Protein AF-A0A966SAW2-F1 (afdb_monomer)

Radius of gyration: 18.64 Å; Cα contacts (8 Å, |Δi|>4): 248; chains: 1; bounding box: 40×30×62 Å

Structure (mmCIF, N/CA/C/O backbone):
data_AF-A0A966SAW2-F1
#
_entry.id   AF-A0A966SAW2-F1
#
loop_
_atom_site.group_PDB
_atom_site.id
_atom_site.type_symbol
_atom_site.label_atom_id
_atom_site.label_alt_id
_atom_site.label_comp_id
_atom_site.label_asym_id
_atom_site.label_entity_id
_atom_site.label_seq_id
_atom_site.pdbx_PDB_ins_code
_atom_site.Cartn_x
_atom_site.Cartn_y
_atom_site.Cartn_z
_atom_site.occupancy
_atom_site.B_iso_or_equiv
_atom_site.auth_seq_id
_atom_site.auth_comp_id
_atom_site.auth_asym_id
_atom_site.auth_atom_id
_atom_site.pdbx_PDB_model_num
ATOM 1 N N . ALA A 1 1 ? -2.047 -0.084 -14.531 1.00 56.28 1 ALA A N 1
ATOM 2 C CA . ALA A 1 1 ? -2.420 -0.685 -15.831 1.00 56.28 1 ALA A CA 1
ATOM 3 C C . ALA A 1 1 ? -1.830 0.071 -17.024 1.00 56.28 1 ALA A C 1
ATOM 5 O O . ALA A 1 1 ? -0.961 -0.481 -17.682 1.00 56.28 1 ALA A O 1
ATOM 6 N N . ALA A 1 2 ? -2.231 1.326 -17.282 1.00 62.91 2 ALA A N 1
ATOM 7 C CA . ALA A 1 2 ? -1.840 2.071 -18.492 1.00 62.91 2 ALA A CA 1
ATOM 8 C C . ALA A 1 2 ? -0.316 2.137 -18.749 1.00 62.91 2 ALA A C 1
ATOM 10 O O . ALA A 1 2 ? 0.140 1.852 -19.854 1.00 62.91 2 ALA A O 1
ATOM 11 N N . MET A 1 3 ? 0.486 2.432 -17.718 1.00 66.00 3 MET A N 1
ATOM 12 C CA . MET A 1 3 ? 1.953 2.488 -17.839 1.00 66.00 3 MET A CA 1
ATOM 13 C C . MET A 1 3 ? 2.617 1.107 -17.962 1.00 66.00 3 MET A C 1
ATOM 15 O O . MET A 1 3 ? 3.662 0.980 -18.599 1.00 66.00 3 MET A O 1
ATOM 19 N N . GLY A 1 4 ? 1.993 0.060 -17.413 1.00 59.16 4 GLY A N 1
ATOM 20 C CA . GLY A 1 4 ? 2.462 -1.319 -17.567 1.00 59.16 4 GLY A CA 1
ATOM 21 C C . GLY A 1 4 ? 2.340 -1.789 -19.015 1.00 59.16 4 GLY A C 1
ATOM 22 O O . GLY A 1 4 ? 3.298 -2.326 -19.564 1.00 59.16 4 GLY A O 1
ATOM 23 N N . THR A 1 5 ? 1.222 -1.478 -19.678 1.00 59.94 5 THR A N 1
ATOM 24 C CA . THR A 1 5 ? 1.040 -1.761 -21.110 1.00 59.94 5 THR A CA 1
ATOM 25 C C . THR A 1 5 ? 2.104 -1.058 -21.961 1.00 59.94 5 THR A C 1
ATOM 27 O O . THR A 1 5 ? 2.657 -1.675 -22.865 1.00 59.94 5 THR A O 1
ATOM 30 N N . ARG A 1 6 ? 2.470 0.192 -21.632 1.00 63.97 6 ARG A N 1
ATOM 31 C CA . ARG A 1 6 ? 3.537 0.939 -22.329 1.00 63.97 6 ARG A CA 1
ATOM 32 C C . ARG A 1 6 ? 4.926 0.309 -22.156 1.00 63.97 6 ARG A C 1
ATOM 34 O O . ARG A 1 6 ? 5.640 0.162 -23.140 1.00 63.97 6 ARG A O 1
ATOM 41 N N . CYS A 1 7 ? 5.274 -0.164 -20.954 1.00 60.72 7 CYS A N 1
ATOM 42 C CA . CYS A 1 7 ? 6.543 -0.875 -20.702 1.00 60.72 7 CYS A CA 1
ATOM 43 C C . CYS A 1 7 ? 6.732 -2.138 -21.537 1.00 60.72 7 CYS A C 1
ATOM 45 O O . CYS A 1 7 ? 7.862 -2.576 -21.754 1.00 60.72 7 CYS A O 1
ATOM 47 N N . ARG A 1 8 ? 5.624 -2.793 -21.896 1.00 61.72 8 ARG A N 1
ATOM 48 C CA . ARG A 1 8 ? 5.660 -4.048 -22.644 1.00 61.72 8 ARG A CA 1
ATOM 49 C C . ARG A 1 8 ? 6.018 -3.823 -24.114 1.00 61.72 8 ARG A C 1
ATOM 51 O O . ARG A 1 8 ? 6.550 -4.736 -24.732 1.00 61.72 8 ARG A O 1
ATOM 58 N N . HIS A 1 9 ? 5.746 -2.628 -24.637 1.00 60.09 9 HIS A N 1
ATOM 59 C CA . HIS A 1 9 ? 6.064 -2.233 -26.009 1.00 60.09 9 HIS A CA 1
ATOM 60 C C . HIS A 1 9 ? 7.383 -1.457 -26.115 1.00 60.09 9 HIS A C 1
ATOM 62 O O . HIS A 1 9 ? 8.069 -1.602 -27.120 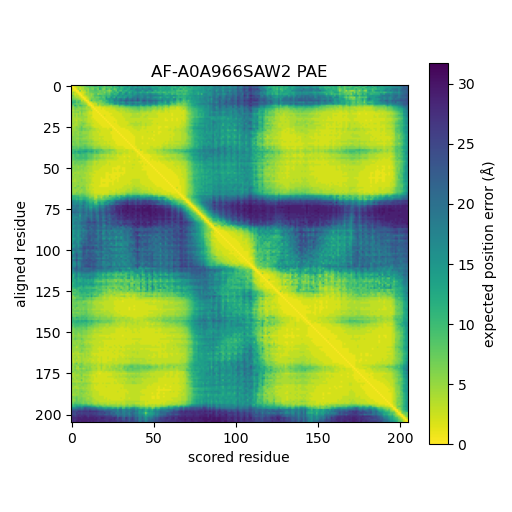1.00 60.09 9 HIS A O 1
ATOM 68 N N . ASP A 1 10 ? 7.772 -0.704 -25.079 1.00 68.75 10 AS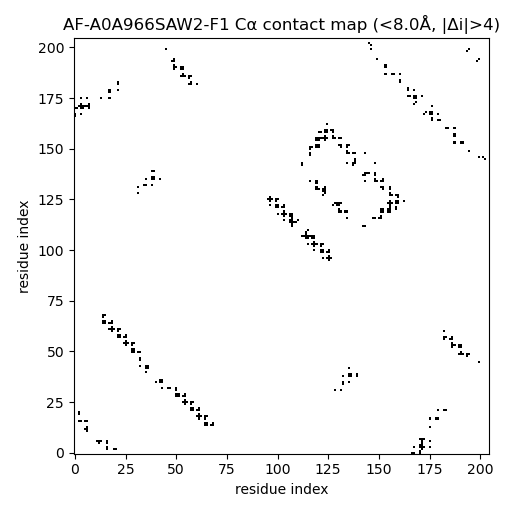P A N 1
ATOM 69 C CA . ASP A 1 10 ? 9.041 0.026 -25.048 1.00 68.75 10 ASP A CA 1
ATOM 70 C C . ASP A 1 10 ? 9.787 -0.170 -23.718 1.00 68.75 10 ASP A C 1
ATOM 72 O O . ASP A 1 10 ? 9.386 0.301 -22.647 1.00 68.75 10 ASP A O 1
ATOM 76 N N . THR A 1 11 ? 10.918 -0.870 -23.799 1.00 66.56 11 THR A N 1
ATOM 77 C CA . THR A 1 11 ? 11.816 -1.128 -22.670 1.00 66.56 11 THR A CA 1
ATOM 78 C C . THR A 1 11 ? 12.443 0.143 -22.096 1.00 66.56 11 THR A C 1
ATOM 80 O O . THR A 1 11 ? 12.739 0.156 -20.899 1.00 66.56 11 THR A O 1
ATOM 83 N N . ALA A 1 12 ? 12.619 1.198 -22.903 1.00 69.81 12 ALA A N 1
ATOM 84 C CA . ALA A 1 12 ? 13.191 2.475 -22.472 1.00 69.81 12 ALA A CA 1
ATOM 85 C C . ALA A 1 12 ? 12.247 3.241 -21.526 1.00 69.81 12 ALA A C 1
ATOM 87 O O . ALA A 1 12 ? 12.690 3.961 -20.632 1.00 69.81 12 ALA A O 1
ATOM 88 N N . MET A 1 13 ? 10.935 3.007 -21.627 1.00 76.75 13 MET A N 1
ATOM 89 C CA . MET A 1 13 ? 9.919 3.640 -20.774 1.00 76.75 13 MET A CA 1
ATOM 90 C C . MET A 1 13 ? 9.753 2.972 -19.402 1.00 76.75 13 MET A C 1
ATOM 92 O O . MET A 1 13 ? 8.987 3.449 -18.559 1.00 76.75 13 MET A O 1
ATOM 96 N N . ARG A 1 14 ? 10.471 1.873 -19.136 1.00 79.31 14 ARG A N 1
ATOM 97 C CA . ARG A 1 14 ? 10.285 1.069 -17.920 1.00 79.31 14 ARG A CA 1
ATOM 98 C C . ARG A 1 14 ? 10.537 1.854 -16.636 1.00 79.31 14 ARG A C 1
ATOM 100 O O . ARG A 1 14 ? 9.749 1.744 -15.701 1.00 79.31 14 ARG A O 1
ATOM 107 N N . GLN A 1 15 ? 11.603 2.646 -16.584 1.00 83.00 15 GLN A N 1
ATOM 108 C CA . GLN A 1 15 ? 11.960 3.411 -15.385 1.00 83.00 15 GLN A CA 1
ATOM 109 C C . GLN A 1 15 ? 10.929 4.512 -15.092 1.00 83.00 15 GLN A C 1
ATOM 111 O O . GLN A 1 15 ? 10.466 4.628 -13.958 1.00 83.00 15 GLN A O 1
ATOM 116 N N . HIS A 1 16 ? 10.471 5.225 -16.126 1.00 83.56 16 HIS A N 1
ATOM 117 C CA . HIS A 1 16 ? 9.391 6.212 -16.024 1.00 83.56 16 HIS A CA 1
ATOM 118 C C . HIS A 1 16 ? 8.082 5.598 -15.517 1.00 83.56 16 HIS A C 1
ATOM 120 O O . HIS A 1 16 ? 7.423 6.145 -14.636 1.00 83.56 16 HIS A O 1
ATOM 126 N N . ALA A 1 17 ? 7.714 4.427 -16.030 1.00 83.69 17 ALA A N 1
ATOM 127 C CA . ALA A 1 17 ? 6.506 3.726 -15.615 1.00 83.69 17 ALA A CA 1
ATOM 128 C C . ALA A 1 17 ? 6.582 3.148 -14.194 1.00 83.69 17 ALA A C 1
ATOM 130 O O . ALA A 1 17 ? 5.554 3.064 -13.518 1.00 83.69 17 ALA A O 1
ATOM 131 N N . ILE A 1 18 ? 7.768 2.725 -13.739 1.00 87.00 18 ILE A N 1
ATOM 132 C CA . ILE A 1 18 ? 7.997 2.328 -12.343 1.00 87.00 18 ILE A CA 1
ATOM 133 C C . ILE A 1 18 ? 7.853 3.560 -11.448 1.00 87.00 18 ILE A C 1
ATOM 135 O O . ILE A 1 18 ? 7.057 3.540 -10.511 1.00 87.00 18 ILE A O 1
ATOM 139 N N . GLY A 1 19 ? 8.542 4.655 -11.782 1.00 87.62 19 GLY A N 1
ATOM 140 C CA . GLY A 1 19 ? 8.458 5.917 -11.050 1.00 87.62 19 GLY A CA 1
ATOM 141 C C . GLY A 1 19 ? 7.026 6.439 -10.928 1.00 87.62 19 GLY A C 1
ATOM 142 O O . GLY A 1 19 ? 6.575 6.751 -9.829 1.00 87.62 19 GLY A O 1
ATOM 143 N N . ALA A 1 20 ? 6.263 6.441 -12.024 1.00 85.50 20 ALA A N 1
ATOM 144 C CA . ALA A 1 20 ? 4.860 6.854 -12.026 1.00 85.50 20 ALA A CA 1
ATOM 145 C C . ALA A 1 20 ? 3.964 5.954 -11.152 1.00 85.50 20 ALA A C 1
ATOM 147 O O . ALA A 1 20 ? 3.104 6.451 -10.424 1.00 85.50 20 ALA A O 1
ATOM 148 N N . ALA A 1 21 ? 4.165 4.632 -11.185 1.00 85.88 21 ALA A N 1
ATOM 149 C CA . ALA A 1 21 ? 3.412 3.701 -10.341 1.00 85.88 21 ALA A CA 1
ATOM 150 C C . ALA A 1 21 ? 3.733 3.871 -8.843 1.00 85.88 21 ALA A C 1
ATOM 152 O O . ALA A 1 21 ? 2.846 3.738 -7.994 1.00 85.88 21 ALA A O 1
ATOM 153 N N . LEU A 1 22 ? 4.983 4.206 -8.516 1.00 91.06 22 LEU A N 1
ATOM 154 C CA . LEU A 1 22 ? 5.411 4.496 -7.150 1.00 91.06 22 LEU A CA 1
ATOM 155 C C . LEU A 1 22 ? 4.882 5.846 -6.657 1.00 91.06 22 LEU A C 1
ATOM 157 O O . LEU A 1 22 ? 4.357 5.903 -5.550 1.00 91.06 22 LEU A O 1
ATOM 161 N N . LEU A 1 23 ? 4.890 6.889 -7.495 1.00 89.38 23 LEU A N 1
ATOM 162 C CA . LEU A 1 23 ? 4.243 8.172 -7.185 1.00 89.38 23 LEU A CA 1
ATOM 163 C C . LEU A 1 23 ? 2.743 8.005 -6.924 1.00 89.38 23 LEU A C 1
ATOM 165 O O . LEU A 1 23 ? 2.227 8.528 -5.943 1.00 89.38 23 LEU A O 1
ATOM 169 N N . SER A 1 24 ? 2.040 7.207 -7.732 1.00 87.19 24 SER A N 1
ATOM 170 C CA . SER A 1 24 ? 0.636 6.869 -7.459 1.00 87.19 24 SER A CA 1
ATOM 171 C C . SER A 1 24 ? 0.464 6.133 -6.124 1.00 87.19 24 SER A C 1
ATOM 173 O O . SER A 1 24 ? -0.545 6.305 -5.443 1.00 87.19 24 SER A O 1
ATOM 175 N N . SER A 1 25 ? 1.458 5.349 -5.705 1.00 89.62 25 SER A N 1
ATOM 176 C CA . SER A 1 25 ? 1.426 4.636 -4.426 1.00 89.62 25 SER A CA 1
ATOM 177 C C . SER A 1 25 ? 1.689 5.530 -3.211 1.00 89.62 25 SER A C 1
ATOM 179 O O . SER A 1 25 ? 1.335 5.117 -2.111 1.00 89.62 25 SER A O 1
ATOM 181 N N . VAL A 1 26 ? 2.193 6.757 -3.397 1.00 91.31 26 VAL A N 1
ATOM 182 C CA . VAL A 1 26 ? 2.241 7.799 -2.352 1.00 91.31 26 VAL A CA 1
ATOM 183 C C . VAL A 1 26 ? 0.832 8.253 -1.962 1.00 91.31 26 VAL A C 1
ATOM 185 O O . VAL A 1 26 ? 0.583 8.553 -0.800 1.00 91.31 26 VAL A O 1
ATOM 188 N N . ALA A 1 27 ? -0.118 8.262 -2.903 1.00 88.88 27 ALA A N 1
ATOM 189 C CA . ALA A 1 27 ? -1.481 8.711 -2.627 1.00 88.88 27 ALA A CA 1
ATOM 190 C C . ALA A 1 27 ? -2.226 7.783 -1.652 1.00 88.88 27 ALA A C 1
ATOM 192 O O . ALA A 1 27 ? -3.017 8.257 -0.849 1.00 88.88 27 ALA A O 1
ATOM 193 N N . THR A 1 28 ? -1.956 6.472 -1.675 1.00 89.50 28 THR A N 1
ATOM 194 C CA . THR A 1 28 ? -2.639 5.490 -0.813 1.00 89.50 28 THR A CA 1
ATOM 195 C C . THR A 1 28 ? -2.514 5.796 0.693 1.00 89.50 28 THR A C 1
ATOM 197 O O . THR A 1 28 ? -3.551 5.891 1.345 1.00 89.50 28 THR A O 1
ATOM 200 N N . PRO A 1 29 ? -1.312 5.970 1.281 1.00 92.25 29 PRO A N 1
ATOM 201 C CA . PRO A 1 29 ? -1.191 6.315 2.700 1.00 92.25 29 PRO A CA 1
ATOM 202 C C . PRO A 1 29 ? -1.764 7.700 3.040 1.00 92.25 29 PRO A C 1
ATOM 204 O O . PRO A 1 29 ? -2.257 7.898 4.144 1.00 92.25 29 PRO A O 1
ATOM 207 N N . LEU A 1 30 ? -1.760 8.652 2.101 1.00 92.75 30 LEU A N 1
ATOM 208 C CA . LEU A 1 30 ? -2.415 9.948 2.309 1.00 92.75 30 LEU A CA 1
ATOM 209 C C . LEU A 1 30 ? -3.943 9.798 2.364 1.00 92.75 30 LEU A C 1
ATOM 211 O O . LEU A 1 30 ? -4.583 10.324 3.269 1.00 92.75 30 LEU A O 1
ATOM 215 N N . GLN A 1 31 ? -4.519 9.030 1.435 1.00 90.31 31 GLN A N 1
ATOM 216 C CA . GLN A 1 31 ? -5.950 8.722 1.386 1.00 90.31 31 GLN A CA 1
ATOM 217 C C . GLN A 1 31 ? -6.408 7.994 2.658 1.00 90.31 31 GLN A C 1
ATOM 219 O O . GLN A 1 31 ? -7.468 8.308 3.195 1.00 90.31 31 GLN A O 1
ATOM 224 N N . LEU A 1 32 ? -5.590 7.062 3.162 1.00 92.88 32 LEU A N 1
ATOM 225 C CA . LEU A 1 32 ? -5.804 6.387 4.441 1.00 92.88 32 LEU A CA 1
ATOM 226 C C . LEU A 1 32 ? -5.956 7.401 5.581 1.00 92.88 32 LEU A C 1
ATOM 228 O O . LEU A 1 32 ? -6.958 7.358 6.286 1.00 92.88 32 LEU A O 1
ATOM 232 N N . LEU A 1 33 ? -5.020 8.346 5.729 1.00 93.38 33 LEU A N 1
ATOM 233 C CA . LEU A 1 33 ? -5.099 9.367 6.781 1.00 93.38 33 LEU A CA 1
ATOM 234 C C . LEU A 1 33 ? -6.349 10.240 6.658 1.00 93.38 33 LEU A C 1
ATOM 236 O O . LEU A 1 33 ? -6.986 10.530 7.667 1.00 93.38 33 LEU A O 1
ATOM 240 N N . VAL A 1 34 ? -6.723 10.629 5.436 1.00 92.31 34 VAL A N 1
ATOM 241 C CA . VAL A 1 34 ? -7.943 11.412 5.187 1.00 92.31 34 VAL A CA 1
ATOM 242 C C . VAL A 1 34 ? -9.191 10.633 5.607 1.00 92.31 34 VAL A C 1
ATOM 244 O O . VAL A 1 34 ? -10.067 11.186 6.269 1.00 92.31 34 VAL A O 1
ATOM 247 N N . MET A 1 35 ? -9.268 9.344 5.270 1.00 90.38 35 MET A N 1
ATOM 248 C CA . MET A 1 35 ? -10.380 8.485 5.679 1.00 90.38 35 MET A CA 1
ATOM 249 C C . MET A 1 35 ? -10.449 8.293 7.189 1.00 90.38 35 MET A C 1
ATOM 251 O O . MET A 1 35 ? -11.526 8.422 7.763 1.00 90.38 35 MET A O 1
ATOM 255 N N . LEU A 1 36 ? -9.315 8.016 7.835 1.00 91.81 36 LEU A N 1
ATOM 256 C CA . LEU A 1 36 ? -9.269 7.891 9.289 1.00 91.81 36 LEU A CA 1
ATOM 257 C C . LEU A 1 36 ? -9.694 9.204 9.951 1.00 91.81 36 LEU A C 1
ATOM 259 O O . LEU A 1 36 ? -10.533 9.176 10.840 1.00 91.81 36 LEU A O 1
ATOM 263 N N . ALA A 1 37 ? -9.239 10.355 9.449 1.00 90.88 37 ALA A N 1
ATOM 264 C CA . ALA A 1 37 ? -9.615 11.665 9.982 1.00 90.88 37 ALA A CA 1
ATOM 265 C C . ALA A 1 37 ? -11.118 11.960 9.887 1.00 90.88 37 ALA A C 1
ATOM 267 O O . ALA A 1 37 ? -11.650 12.675 10.735 1.00 90.88 37 ALA A O 1
ATOM 268 N N . ALA A 1 38 ? -11.800 11.409 8.879 1.00 90.88 38 ALA A N 1
ATOM 269 C CA . ALA A 1 38 ? -13.249 11.518 8.738 1.00 90.88 38 ALA A CA 1
ATOM 270 C C . ALA A 1 38 ? -14.023 10.595 9.698 1.00 90.88 38 ALA A C 1
ATOM 272 O O . ALA A 1 38 ? -15.205 10.827 9.950 1.00 90.88 38 ALA A O 1
ATOM 273 N N . ILE A 1 39 ? -13.384 9.541 10.211 1.00 89.75 39 ILE A N 1
ATOM 274 C CA . ILE A 1 39 ? -14.032 8.511 11.024 1.00 89.75 39 ILE A CA 1
ATOM 275 C C . ILE A 1 39 ? -13.713 8.715 12.502 1.00 89.75 39 ILE A C 1
ATOM 277 O O . ILE A 1 39 ? -14.637 8.877 13.297 1.00 89.75 39 ILE A O 1
ATOM 281 N N . ASP A 1 40 ? -12.434 8.701 12.858 1.00 84.88 40 ASP A N 1
ATOM 282 C CA . ASP A 1 40 ? -11.938 8.731 14.228 1.00 84.88 40 ASP A CA 1
ATOM 283 C C . ASP A 1 40 ? -10.555 9.401 14.264 1.00 84.88 40 ASP A C 1
ATOM 285 O O . ASP A 1 40 ? -9.593 8.959 13.627 1.00 84.88 40 ASP A O 1
ATOM 289 N N . ARG A 1 41 ? -10.461 10.503 15.012 1.00 85.44 41 ARG A N 1
ATOM 290 C CA . ARG A 1 41 ? -9.250 11.322 15.079 1.00 85.44 41 ARG A CA 1
ATOM 291 C C . ARG A 1 41 ? -8.128 10.632 15.857 1.00 85.44 41 ARG A C 1
ATOM 293 O O . ARG A 1 41 ? -6.964 10.869 15.535 1.00 85.44 41 ARG A O 1
ATOM 300 N N . ASP A 1 42 ? -8.448 9.757 16.804 1.00 85.62 42 ASP A N 1
ATOM 301 C CA . ASP A 1 42 ? -7.437 9.047 17.585 1.00 85.62 42 ASP A CA 1
ATOM 302 C C . ASP A 1 42 ? -6.718 8.025 16.704 1.00 85.62 42 ASP A C 1
ATOM 304 O O . ASP A 1 42 ? -5.489 7.928 16.729 1.00 85.62 42 ASP A O 1
ATOM 308 N N . LEU A 1 43 ? -7.445 7.352 15.807 1.00 85.12 43 LEU A N 1
ATOM 309 C CA . LEU A 1 43 ? -6.863 6.464 14.795 1.00 85.12 43 LEU A CA 1
ATOM 310 C C . LEU A 1 43 ? -5.852 7.180 13.882 1.00 85.12 43 LEU A C 1
ATOM 312 O O . LEU A 1 43 ? -4.852 6.575 13.490 1.00 85.12 43 LEU A O 1
ATOM 316 N N . VAL A 1 44 ? -6.051 8.468 13.575 1.00 89.19 44 VAL A N 1
ATOM 317 C CA . VAL A 1 44 ? -5.107 9.254 12.757 1.00 89.19 44 VAL A CA 1
ATOM 318 C C . VAL A 1 44 ? -3.754 9.382 13.437 1.00 89.19 44 VAL A C 1
ATOM 320 O O . VAL A 1 44 ? -2.733 9.208 12.776 1.00 89.19 44 VAL A O 1
ATOM 323 N N . VAL A 1 45 ? -3.728 9.672 14.740 1.00 87.31 45 VAL A N 1
ATOM 324 C CA . VAL A 1 45 ? -2.476 9.858 15.491 1.00 87.31 45 VAL A CA 1
ATOM 325 C C . VAL A 1 45 ? -1.634 8.583 15.440 1.00 87.31 45 VAL A C 1
ATOM 327 O O . VAL A 1 45 ? -0.435 8.642 15.169 1.00 87.31 45 VAL A O 1
ATOM 330 N N . HIS A 1 46 ? -2.283 7.429 15.592 1.00 86.56 46 HIS A N 1
ATOM 331 C CA . HIS A 1 46 ? -1.638 6.117 15.540 1.00 86.56 46 HIS A CA 1
ATOM 332 C C . HIS A 1 46 ? -1.137 5.750 14.138 1.00 86.56 46 HIS A C 1
ATOM 334 O O . HIS A 1 46 ? -0.084 5.131 13.988 1.00 86.56 46 HIS A O 1
ATOM 340 N N . TRP A 1 47 ? -1.863 6.155 13.095 1.00 92.50 47 TRP A N 1
ATOM 341 C CA . TRP A 1 47 ? -1.515 5.846 11.708 1.00 92.50 47 TRP A CA 1
ATOM 342 C C . TRP A 1 47 ? -0.652 6.901 11.020 1.00 92.50 47 TRP A C 1
ATOM 344 O O . TRP A 1 47 ? -0.168 6.644 9.914 1.00 92.50 47 TRP A O 1
ATOM 354 N N . LEU A 1 48 ? -0.400 8.050 11.651 1.00 92.88 48 LEU A N 1
ATOM 355 C CA . LEU A 1 48 ? 0.377 9.142 11.068 1.00 92.88 48 LEU A CA 1
ATOM 356 C C . LEU A 1 48 ? 1.800 8.696 10.729 1.00 92.88 48 LEU A C 1
ATOM 358 O O . LEU A 1 48 ? 2.224 8.807 9.578 1.00 92.88 48 LEU A O 1
ATOM 362 N N . LEU A 1 49 ? 2.517 8.145 11.712 1.00 93.19 49 LEU A N 1
ATOM 363 C CA . LEU A 1 49 ? 3.899 7.711 11.527 1.00 93.19 49 LEU A CA 1
ATOM 364 C C . LEU A 1 49 ? 4.012 6.550 10.514 1.00 93.19 49 LEU A C 1
ATOM 366 O O . LEU A 1 49 ? 4.809 6.686 9.577 1.00 93.19 49 LEU A O 1
ATOM 370 N N . PRO A 1 50 ? 3.204 5.468 10.596 1.00 93.62 50 PRO A N 1
ATOM 371 C CA . PRO A 1 50 ? 3.158 4.435 9.558 1.00 93.62 50 PRO A CA 1
ATOM 372 C C . PRO A 1 50 ? 2.889 4.996 8.156 1.00 93.62 50 PRO A C 1
ATOM 374 O O . PRO A 1 50 ? 3.628 4.700 7.217 1.00 93.62 50 PRO A O 1
ATOM 377 N N . SER A 1 51 ? 1.881 5.860 8.008 1.00 93.06 51 SER A N 1
ATOM 378 C CA . SER A 1 51 ? 1.457 6.387 6.704 1.00 93.06 51 SER A CA 1
ATOM 379 C C . SER A 1 51 ? 2.502 7.312 6.081 1.00 93.06 51 SER A C 1
ATOM 381 O O . SER A 1 51 ? 2.813 7.189 4.895 1.00 93.06 51 SER A O 1
ATOM 383 N N . VAL A 1 52 ? 3.098 8.208 6.872 1.00 95.38 52 VAL A N 1
ATOM 384 C CA . VAL A 1 52 ? 4.182 9.083 6.401 1.00 95.38 52 VAL A CA 1
ATOM 385 C C . VAL A 1 52 ? 5.394 8.251 5.987 1.00 95.38 52 VAL A C 1
ATOM 387 O O . VAL A 1 52 ? 5.981 8.502 4.936 1.00 95.38 52 VAL A O 1
ATOM 390 N N . SER A 1 53 ? 5.728 7.210 6.748 1.00 94.69 53 SER A N 1
ATOM 391 C CA . SER A 1 53 ? 6.853 6.327 6.432 1.00 94.69 53 SER A CA 1
ATOM 392 C C . SER A 1 53 ? 6.621 5.555 5.127 1.00 94.69 53 SER A C 1
ATOM 394 O O . SER A 1 53 ? 7.513 5.492 4.281 1.00 94.69 53 SER A O 1
ATOM 396 N N . MET A 1 54 ? 5.402 5.056 4.891 1.00 95.50 54 MET A N 1
ATOM 397 C CA . MET A 1 54 ? 5.010 4.468 3.602 1.00 95.50 54 MET A CA 1
ATOM 398 C C . MET A 1 54 ? 5.153 5.464 2.446 1.00 95.50 54 MET A C 1
ATOM 400 O O . MET A 1 54 ? 5.711 5.125 1.400 1.00 95.50 54 MET A O 1
ATOM 404 N N . ALA A 1 55 ? 4.650 6.689 2.625 1.00 94.88 55 ALA A N 1
ATOM 405 C CA . ALA A 1 55 ? 4.718 7.742 1.615 1.00 94.88 55 ALA A CA 1
ATOM 406 C C . ALA A 1 55 ? 6.173 8.101 1.274 1.00 94.88 55 ALA A C 1
ATOM 408 O O . ALA A 1 55 ? 6.515 8.235 0.098 1.00 94.88 55 ALA A O 1
ATOM 409 N N . LEU A 1 56 ? 7.042 8.182 2.284 1.00 96.62 56 LEU A N 1
ATOM 410 C CA . LEU A 1 56 ? 8.470 8.446 2.122 1.00 96.62 56 LEU A CA 1
ATOM 411 C C . LEU A 1 56 ? 9.178 7.328 1.355 1.00 96.62 56 LEU A C 1
ATOM 413 O O . LEU A 1 56 ? 9.901 7.620 0.404 1.00 96.62 56 LEU A O 1
ATOM 417 N N . VAL A 1 57 ? 8.944 6.059 1.706 1.00 96.56 57 VAL A N 1
ATOM 418 C CA . VAL A 1 57 ? 9.526 4.911 0.984 1.00 96.56 57 VAL A CA 1
ATOM 419 C C . VAL A 1 57 ? 9.106 4.931 -0.486 1.00 96.56 57 VAL A C 1
ATOM 421 O O . VAL A 1 57 ? 9.947 4.762 -1.374 1.00 96.56 57 VAL A O 1
ATOM 424 N N . ALA A 1 58 ? 7.825 5.188 -0.761 1.00 93.44 58 ALA A N 1
ATOM 425 C CA . ALA A 1 58 ? 7.306 5.286 -2.121 1.00 93.44 58 ALA A CA 1
ATOM 426 C C . ALA A 1 58 ? 7.944 6.439 -2.905 1.00 93.44 58 ALA A C 1
ATOM 428 O O . ALA A 1 58 ? 8.412 6.234 -4.025 1.00 93.44 58 ALA A O 1
ATOM 429 N N . ALA A 1 59 ? 8.005 7.634 -2.311 1.00 94.25 59 ALA A N 1
ATOM 430 C CA . ALA A 1 59 ? 8.563 8.827 -2.940 1.00 94.25 59 ALA A CA 1
ATOM 431 C C . ALA A 1 59 ? 10.074 8.700 -3.184 1.00 94.25 59 ALA A C 1
ATOM 433 O O . ALA A 1 59 ? 10.551 9.018 -4.274 1.00 94.25 59 ALA A O 1
ATOM 434 N N . ALA A 1 60 ? 10.827 8.178 -2.212 1.00 96.00 60 ALA A N 1
ATOM 435 C CA . ALA A 1 60 ? 12.259 7.930 -2.347 1.00 96.00 60 ALA A CA 1
ATOM 436 C C . ALA A 1 60 ? 12.546 6.906 -3.453 1.00 96.00 60 ALA A C 1
ATOM 438 O O . ALA A 1 60 ? 13.396 7.140 -4.315 1.00 96.00 60 ALA A O 1
ATOM 439 N N . SER A 1 61 ? 11.784 5.809 -3.481 1.00 93.81 61 SER A N 1
ATOM 440 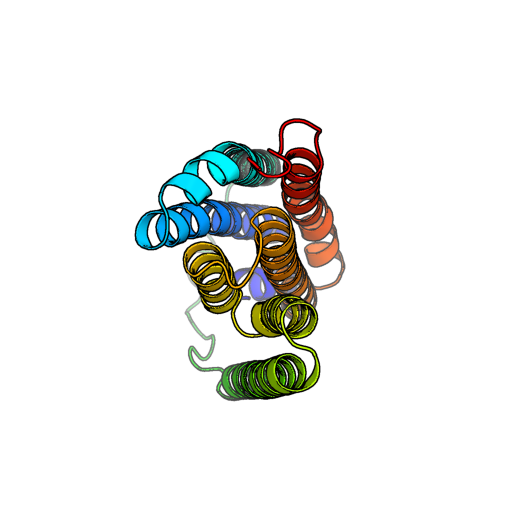C CA . SER A 1 61 ? 11.895 4.786 -4.523 1.00 93.81 61 SER A CA 1
ATOM 441 C C . SER A 1 61 ? 11.534 5.348 -5.898 1.00 93.81 61 SER A C 1
ATOM 443 O O . SER A 1 61 ? 12.243 5.101 -6.872 1.00 93.81 61 SER A O 1
ATOM 445 N N . ALA A 1 62 ? 10.469 6.150 -5.991 1.00 91.75 62 ALA A N 1
ATOM 446 C CA . ALA A 1 62 ? 10.098 6.826 -7.229 1.00 91.75 62 ALA A CA 1
ATOM 447 C C . ALA A 1 62 ? 11.222 7.748 -7.719 1.00 91.75 62 ALA A C 1
ATOM 449 O O . ALA A 1 62 ? 11.614 7.670 -8.880 1.00 91.75 62 ALA A O 1
ATOM 450 N N . GLY A 1 63 ? 11.783 8.568 -6.827 1.00 91.06 63 GLY A N 1
ATOM 451 C CA . GLY A 1 63 ? 12.900 9.457 -7.134 1.00 91.06 63 GLY A CA 1
ATOM 452 C C . GLY A 1 63 ? 14.147 8.705 -7.598 1.00 91.06 63 GLY A C 1
ATOM 453 O O . GLY A 1 63 ? 14.792 9.134 -8.549 1.00 91.06 63 GLY A O 1
ATOM 454 N N . PHE A 1 64 ? 14.470 7.562 -6.986 1.00 92.94 64 PHE A N 1
ATOM 455 C CA . PHE A 1 64 ? 15.574 6.701 -7.422 1.00 92.94 64 PHE A CA 1
ATOM 456 C C . PHE A 1 64 ? 15.380 6.205 -8.862 1.00 92.94 64 PHE A C 1
ATOM 458 O O . PHE A 1 64 ? 16.272 6.358 -9.696 1.00 92.94 64 PHE A O 1
ATOM 465 N N . TRP A 1 65 ? 14.197 5.673 -9.178 1.00 89.25 65 TRP A N 1
ATOM 466 C CA . TRP A 1 65 ? 13.898 5.163 -10.517 1.00 89.25 65 TRP A CA 1
ATOM 467 C C . TRP A 1 65 ? 13.823 6.266 -11.577 1.00 89.25 65 TRP A C 1
ATOM 469 O O . TRP A 1 65 ? 14.275 6.053 -12.698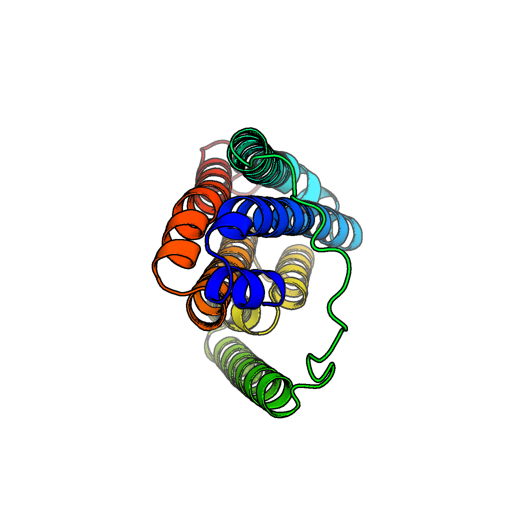 1.00 89.25 65 TRP A O 1
ATOM 479 N N . LEU A 1 66 ? 13.298 7.443 -11.228 1.00 88.19 66 LEU A N 1
ATOM 480 C CA . LEU A 1 66 ? 13.198 8.583 -12.144 1.00 88.19 66 LEU A CA 1
ATOM 481 C C . LEU A 1 66 ? 14.545 9.274 -12.386 1.00 88.19 66 LEU A C 1
ATOM 483 O O . LEU A 1 66 ? 14.768 9.770 -13.480 1.00 88.19 66 LEU A O 1
ATOM 487 N N . ARG A 1 67 ? 15.470 9.266 -11.417 1.00 86.75 67 ARG A N 1
ATOM 488 C CA . ARG A 1 67 ? 16.834 9.799 -11.605 1.00 86.75 67 ARG A CA 1
ATOM 489 C C . ARG A 1 67 ? 17.654 9.007 -12.616 1.00 86.75 67 ARG A C 1
ATOM 491 O O . ARG A 1 67 ? 18.492 9.580 -13.299 1.00 86.75 67 ARG A O 1
ATOM 498 N N . GLY A 1 68 ? 17.435 7.695 -12.679 1.00 77.19 68 GLY A N 1
ATOM 499 C CA . GLY A 1 68 ? 18.081 6.821 -13.657 1.00 77.19 68 GLY A CA 1
ATOM 500 C C . GLY A 1 68 ? 17.401 6.820 -15.025 1.00 77.19 68 GLY A C 1
ATOM 501 O O . GLY A 1 68 ? 17.935 6.210 -15.948 1.00 77.19 68 GLY A O 1
ATOM 502 N N . ALA A 1 69 ? 16.236 7.464 -15.147 1.00 78.62 69 ALA A N 1
ATOM 503 C CA . ALA A 1 69 ? 15.500 7.555 -16.392 1.00 78.62 69 ALA A CA 1
ATOM 504 C C . ALA A 1 69 ? 16.141 8.625 -17.287 1.00 78.62 69 ALA A C 1
ATOM 506 O O . ALA A 1 69 ? 16.227 9.791 -16.910 1.00 78.62 69 ALA A O 1
ATOM 507 N N . GLY A 1 70 ? 16.634 8.220 -18.461 1.00 69.25 70 GLY A N 1
ATOM 508 C CA . GLY A 1 70 ? 17.139 9.166 -19.461 1.00 69.25 70 GLY A CA 1
ATOM 509 C C . GLY A 1 70 ? 16.042 10.131 -19.921 1.00 69.25 70 GLY A C 1
ATOM 510 O O . GLY A 1 70 ? 14.860 9.824 -19.764 1.00 69.25 70 GLY A O 1
ATOM 511 N N . SER A 1 71 ? 16.418 11.282 -20.498 1.00 61.16 71 SER A N 1
ATOM 512 C CA . SER A 1 71 ? 15.440 12.244 -21.026 1.00 61.16 71 SER A CA 1
ATOM 513 C C . SER A 1 71 ? 14.415 11.526 -21.903 1.00 61.16 71 SER A C 1
ATOM 515 O O . SER A 1 71 ? 14.823 10.741 -22.768 1.00 61.16 71 SER A O 1
ATOM 517 N N . PRO A 1 72 ? 13.107 11.783 -21.716 1.00 55.66 72 PRO A N 1
ATOM 518 C CA . PRO A 1 72 ? 12.109 11.281 -22.637 1.00 55.66 72 PRO A CA 1
ATOM 519 C C . PRO A 1 72 ? 12.494 11.803 -24.020 1.00 55.66 72 PRO A C 1
ATOM 521 O O . PRO A 1 72 ? 12.464 13.007 -24.258 1.00 55.66 72 PRO A O 1
ATOM 524 N N . GLN A 1 73 ? 12.915 10.921 -24.928 1.00 52.59 73 GLN A N 1
ATOM 525 C CA . GLN A 1 73 ? 12.888 11.286 -26.335 1.00 52.59 73 GLN A CA 1
ATOM 526 C C . GLN A 1 73 ? 11.425 11.568 -26.646 1.00 52.59 73 GLN A C 1
ATOM 528 O O . GLN A 1 73 ? 10.587 10.702 -26.380 1.00 52.59 73 GLN A O 1
ATOM 533 N N . ASP A 1 74 ? 11.137 12.773 -27.140 1.00 46.25 74 ASP A N 1
ATOM 534 C CA . ASP A 1 74 ? 9.814 13.237 -27.549 1.00 46.25 74 ASP A CA 1
ATOM 535 C C . ASP A 1 74 ? 9.198 12.280 -28.581 1.00 46.25 74 ASP A C 1
ATOM 537 O O . ASP A 1 74 ? 9.173 12.523 -29.780 1.00 46.25 74 ASP A O 1
ATOM 541 N N . HIS A 1 75 ? 8.638 11.174 -28.105 1.00 49.38 75 HIS A N 1
ATOM 542 C CA . HIS A 1 75 ? 7.615 10.409 -28.799 1.00 49.38 75 HIS A CA 1
ATOM 543 C C . HIS A 1 75 ? 6.251 10.892 -28.296 1.00 49.38 75 HIS A C 1
ATOM 545 O O . HIS A 1 75 ? 5.346 10.118 -27.982 1.00 49.38 75 HIS A O 1
ATOM 551 N N . VAL A 1 76 ? 6.094 12.217 -28.204 1.00 50.00 76 VAL A N 1
ATOM 552 C CA . VAL A 1 76 ? 4.782 12.852 -28.137 1.00 50.00 76 VAL A CA 1
ATOM 553 C C . VAL A 1 76 ? 4.221 12.829 -29.548 1.00 50.00 76 VAL A C 1
ATOM 555 O O . VAL A 1 76 ? 4.445 13.744 -30.330 1.00 50.00 76 VAL A O 1
ATOM 558 N N . ARG A 1 77 ? 3.526 11.737 -29.869 1.00 48.22 77 ARG A N 1
ATOM 559 C CA . ARG A 1 77 ? 2.360 11.652 -30.767 1.00 48.22 77 ARG A CA 1
ATOM 560 C C . ARG A 1 77 ? 2.242 10.224 -31.263 1.00 48.22 77 ARG A C 1
ATOM 562 O O . ARG A 1 77 ? 2.619 9.938 -32.389 1.00 48.22 77 ARG A O 1
ATOM 569 N N . GLN A 1 78 ? 1.641 9.354 -30.462 1.00 42.22 78 GLN A N 1
ATOM 570 C CA . GLN A 1 78 ? 0.725 8.373 -31.031 1.00 42.22 78 GLN A CA 1
ATOM 571 C C . GLN A 1 78 ? -0.514 8.307 -30.147 1.00 42.22 78 GLN A C 1
ATOM 573 O O . GLN A 1 78 ? -0.444 8.244 -28.919 1.00 42.22 78 GLN A O 1
ATOM 578 N N . THR A 1 79 ? -1.630 8.487 -30.836 1.00 39.78 79 THR A N 1
ATOM 579 C CA . THR A 1 79 ? -3.013 8.630 -30.410 1.00 39.78 79 THR A CA 1
ATOM 580 C C . THR A 1 79 ? -3.370 7.707 -29.245 1.00 39.78 79 THR A C 1
ATOM 582 O O . THR A 1 79 ? -2.862 6.593 -29.130 1.00 39.78 79 THR A O 1
ATOM 585 N N . PHE A 1 80 ? -4.283 8.160 -28.382 1.00 40.91 80 PHE A N 1
ATOM 586 C CA . PHE A 1 80 ? -5.058 7.300 -27.485 1.00 40.91 80 PHE A CA 1
ATOM 587 C C . PHE A 1 80 ? -5.872 6.287 -28.327 1.00 40.91 80 PHE A C 1
ATOM 589 O O . PHE A 1 80 ? -7.085 6.370 -28.428 1.00 40.91 80 PHE A O 1
ATOM 596 N N . GLU A 1 81 ? -5.215 5.310 -28.948 1.00 42.16 81 GLU A N 1
ATOM 597 C CA . GLU A 1 81 ? -5.843 4.131 -29.552 1.00 42.16 81 GLU A CA 1
ATOM 598 C C . GLU A 1 81 ? -5.785 2.958 -28.567 1.00 42.16 81 GLU A C 1
ATOM 600 O O . GLU A 1 81 ? -5.498 1.810 -28.886 1.00 42.16 81 GLU A O 1
ATOM 605 N N . GLY A 1 82 ? -6.052 3.254 -27.299 1.00 45.62 82 GLY A N 1
ATOM 606 C CA . GLY A 1 82 ? -6.473 2.255 -26.334 1.00 45.62 82 GLY A CA 1
ATOM 607 C C . GLY A 1 82 ? -7.963 2.444 -26.145 1.00 45.62 82 GLY A C 1
ATOM 608 O O . GLY A 1 82 ? -8.373 3.519 -25.717 1.00 45.62 82 GLY A O 1
ATOM 609 N N . ARG A 1 83 ? -8.774 1.424 -26.448 1.00 49.28 83 ARG A N 1
ATOM 610 C CA . ARG A 1 83 ? -10.193 1.397 -26.059 1.00 49.28 83 ARG A CA 1
ATOM 611 C C . ARG A 1 83 ? -10.296 1.816 -24.585 1.00 49.28 83 ARG A C 1
ATOM 613 O O . ARG A 1 83 ? -9.883 1.061 -23.707 1.00 49.28 83 ARG A O 1
ATOM 620 N N . ALA A 1 84 ? -10.793 3.033 -24.341 1.00 47.03 84 ALA A N 1
ATOM 621 C CA . ALA A 1 84 ? -10.909 3.639 -23.009 1.00 47.03 84 ALA A CA 1
ATOM 622 C C . ALA A 1 84 ? -11.828 2.820 -22.086 1.00 47.03 84 ALA A C 1
ATOM 624 O O . ALA A 1 84 ? -11.707 2.871 -20.867 1.00 47.03 84 ALA A O 1
ATOM 625 N N . PHE A 1 85 ? -12.687 2.001 -22.693 1.00 42.22 85 PHE A N 1
ATOM 626 C CA . PHE A 1 85 ? -13.465 0.959 -22.053 1.00 42.22 85 PHE A CA 1
ATOM 627 C C . PHE A 1 85 ? -12.928 -0.412 -22.462 1.00 42.22 85 PHE A C 1
ATOM 629 O O . PHE A 1 85 ? -13.075 -0.838 -23.608 1.00 42.22 85 PHE A O 1
ATOM 636 N N . GLN A 1 86 ? -12.336 -1.129 -21.508 1.00 56.97 86 GLN A N 1
ATOM 637 C CA . GLN A 1 86 ? -12.143 -2.576 -21.600 1.00 56.97 86 GLN A CA 1
ATOM 638 C C . GLN A 1 86 ? -13.237 -3.227 -20.741 1.00 56.97 86 GLN A C 1
ATOM 640 O O . GLN A 1 86 ? -12.982 -3.555 -19.583 1.00 56.97 86 GLN A O 1
ATOM 645 N N . PRO A 1 87 ? -14.476 -3.374 -21.258 1.00 56.97 87 PRO A N 1
ATOM 646 C CA . PRO A 1 87 ? -15.624 -3.824 -20.468 1.00 56.97 87 PRO A CA 1
ATOM 647 C C . PRO A 1 87 ? -15.375 -5.193 -19.836 1.00 56.97 87 PRO A C 1
ATOM 649 O O . PRO A 1 87 ? -15.788 -5.429 -18.711 1.00 56.97 87 PRO A O 1
ATOM 652 N N . LEU A 1 88 ? -14.600 -6.058 -20.496 1.00 53.41 88 LEU A N 1
ATOM 653 C CA . LEU A 1 88 ? -14.207 -7.351 -19.944 1.00 53.41 88 LEU A CA 1
ATOM 654 C C . LEU A 1 88 ? -13.305 -7.217 -18.703 1.00 53.41 88 LEU A C 1
ATOM 656 O O . LEU A 1 88 ? -13.461 -7.978 -17.757 1.00 53.41 88 LEU A O 1
ATOM 660 N N . GLN A 1 89 ? -12.403 -6.230 -18.660 1.00 50.53 89 GLN A N 1
ATOM 661 C CA . GLN A 1 89 ? -11.590 -5.958 -17.466 1.00 50.53 89 GLN A CA 1
ATOM 662 C C . GLN A 1 89 ? -12.425 -5.352 -16.340 1.00 50.53 89 GLN A C 1
ATOM 664 O O . GLN A 1 89 ? -12.215 -5.710 -15.187 1.00 50.53 89 GLN A O 1
ATOM 669 N N . ALA A 1 90 ? -13.390 -4.487 -16.666 1.00 54.00 90 ALA A N 1
ATOM 670 C CA . ALA A 1 90 ? -14.337 -3.956 -15.690 1.00 54.00 90 ALA A CA 1
ATOM 671 C C . ALA A 1 90 ? -15.249 -5.058 -15.121 1.00 54.00 90 ALA A C 1
ATOM 673 O O . ALA A 1 90 ? -15.487 -5.083 -13.920 1.00 54.00 90 ALA A O 1
ATOM 674 N N . ILE A 1 91 ? -15.697 -6.004 -15.954 1.00 59.88 91 ILE A N 1
ATOM 675 C CA . ILE A 1 91 ? -16.507 -7.157 -15.540 1.00 59.88 91 ILE A CA 1
ATOM 676 C C . ILE A 1 91 ? -15.688 -8.110 -14.673 1.00 59.88 91 ILE A C 1
ATOM 678 O O . ILE A 1 91 ? -16.144 -8.475 -13.598 1.00 59.88 91 ILE A O 1
ATOM 682 N N . VAL A 1 92 ? -14.473 -8.486 -15.084 1.00 55.12 92 VAL A N 1
ATOM 683 C CA . VAL A 1 92 ? -13.604 -9.356 -14.270 1.00 55.12 92 VAL A CA 1
ATOM 684 C C . VAL A 1 92 ? -13.280 -8.693 -12.934 1.00 55.12 92 VAL A C 1
ATOM 686 O O . VAL A 1 92 ? -13.360 -9.348 -11.897 1.00 55.12 92 VAL A O 1
ATOM 689 N N . PHE A 1 93 ? -12.981 -7.391 -12.938 1.00 52.97 93 PHE A N 1
ATOM 690 C CA . PHE A 1 93 ? -12.795 -6.615 -11.716 1.00 52.97 93 PHE A CA 1
ATOM 691 C C . PHE A 1 93 ? -14.058 -6.650 -10.849 1.00 52.97 93 PHE A C 1
ATOM 693 O O . PHE A 1 93 ? -13.991 -7.114 -9.718 1.00 52.97 93 PHE A O 1
ATOM 700 N N . SER A 1 94 ? -15.220 -6.277 -11.391 1.00 51.84 94 SER A N 1
ATOM 701 C CA . SER A 1 94 ? -16.488 -6.257 -10.655 1.00 51.84 94 SER A CA 1
ATOM 702 C C . SER A 1 94 ? -16.867 -7.631 -10.107 1.00 51.84 94 SER A C 1
ATOM 704 O O . SER A 1 94 ? -17.232 -7.724 -8.948 1.00 51.84 94 SER A O 1
ATOM 706 N N . VAL A 1 95 ? -16.744 -8.709 -10.887 1.00 54.53 95 VAL A N 1
ATOM 707 C CA . VAL A 1 95 ? -17.051 -10.079 -10.440 1.00 54.53 95 VAL A CA 1
ATOM 708 C C . VAL A 1 95 ? -16.112 -10.506 -9.316 1.00 54.53 95 VAL A C 1
ATOM 710 O O . VAL A 1 95 ? -16.566 -11.088 -8.333 1.00 54.53 95 VAL A O 1
ATOM 713 N N . THR A 1 96 ? -14.822 -10.184 -9.422 1.00 50.94 96 THR A N 1
ATOM 714 C CA . THR A 1 96 ? -13.842 -10.474 -8.364 1.00 50.94 96 THR A CA 1
ATOM 715 C C . THR A 1 96 ? -14.201 -9.722 -7.083 1.00 50.94 96 THR A C 1
ATOM 717 O O . THR A 1 96 ? -14.290 -10.329 -6.021 1.00 50.94 96 THR A O 1
ATOM 720 N N . VAL A 1 97 ? -14.482 -8.422 -7.205 1.00 50.59 97 VAL A N 1
ATOM 721 C CA . VAL A 1 97 ? -14.867 -7.513 -6.117 1.00 50.59 97 VAL A CA 1
ATOM 722 C C . VAL A 1 97 ? -16.150 -7.994 -5.434 1.00 50.59 97 VAL A C 1
ATOM 724 O O . VAL A 1 97 ? -16.173 -8.174 -4.219 1.00 50.59 97 VAL A O 1
ATOM 727 N N . THR A 1 98 ? -17.198 -8.280 -6.209 1.00 59.19 98 THR A N 1
ATOM 728 C CA . THR A 1 98 ? -18.488 -8.774 -5.715 1.00 59.19 98 THR A CA 1
ATOM 729 C C . THR A 1 98 ? -18.348 -10.128 -5.025 1.00 59.19 98 THR A C 1
ATOM 731 O O . THR A 1 98 ? -18.886 -10.302 -3.936 1.00 59.19 98 THR A O 1
ATOM 734 N N . SER A 1 99 ? -17.595 -11.068 -5.605 1.00 50.66 99 SER A N 1
ATOM 735 C CA . SER A 1 99 ? -17.390 -12.397 -5.008 1.00 50.66 99 SER A CA 1
ATOM 736 C C . SER A 1 99 ? -16.666 -12.304 -3.665 1.00 50.66 99 SER A C 1
ATOM 738 O O . SER A 1 99 ? -17.016 -13.001 -2.715 1.00 50.66 99 SER A O 1
ATOM 740 N N . LEU A 1 100 ? -15.688 -11.403 -3.561 1.00 54.06 100 LEU A N 1
ATOM 741 C CA . LEU A 1 100 ? -14.960 -11.160 -2.320 1.00 54.06 100 LEU A CA 1
ATOM 742 C C . LEU A 1 100 ? -15.787 -10.455 -1.258 1.00 54.06 100 LEU A C 1
ATOM 744 O O . LEU A 1 100 ? -15.701 -10.837 -0.098 1.00 54.06 100 LEU A O 1
ATOM 748 N N . LEU A 1 101 ? -16.585 -9.455 -1.639 1.00 55.56 101 LEU A N 1
ATOM 749 C CA . LEU A 1 101 ? -17.519 -8.789 -0.729 1.00 55.56 101 LEU A CA 1
ATOM 750 C C . LEU A 1 101 ? -18.524 -9.792 -0.161 1.00 55.56 101 LEU A C 1
ATOM 752 O O . LEU A 1 101 ? -18.788 -9.783 1.037 1.00 55.56 101 LEU A O 1
ATOM 756 N N . TRP A 1 102 ? -19.026 -10.693 -1.006 1.00 64.75 102 TRP A N 1
ATOM 757 C CA . TRP A 1 102 ? -19.964 -11.734 -0.597 1.00 64.75 102 TRP A CA 1
ATOM 758 C C . TRP A 1 102 ? -19.318 -12.754 0.350 1.00 64.75 102 TRP A C 1
ATOM 760 O O . TRP A 1 102 ? -19.892 -13.104 1.383 1.00 64.75 102 TRP A O 1
ATOM 770 N N . ALA A 1 103 ? -18.082 -13.171 0.058 1.00 53.47 103 ALA A N 1
ATOM 771 C CA . ALA A 1 103 ? -17.303 -14.023 0.953 1.00 53.47 103 ALA A CA 1
ATOM 772 C C . ALA A 1 103 ? -17.003 -13.323 2.291 1.00 53.47 103 ALA A C 1
ATOM 774 O O . ALA A 1 103 ? -17.188 -13.915 3.351 1.00 53.47 103 ALA A O 1
ATOM 775 N N . ALA A 1 104 ? -16.608 -12.048 2.262 1.00 50.94 104 ALA A N 1
ATOM 776 C CA . ALA A 1 104 ? -16.337 -11.243 3.448 1.00 50.94 104 ALA A CA 1
ATOM 777 C C . ALA A 1 104 ? -17.576 -11.081 4.340 1.00 50.94 104 ALA A C 1
ATOM 779 O O . ALA A 1 104 ? -17.482 -11.282 5.551 1.00 50.94 104 ALA A O 1
ATOM 780 N N . SER A 1 105 ? -18.744 -10.785 3.754 1.00 55.91 105 SER A N 1
ATOM 781 C CA . SER A 1 105 ? -20.002 -10.686 4.503 1.00 55.91 105 SER A CA 1
ATOM 782 C C . SER A 1 105 ? -20.419 -12.024 5.107 1.00 55.91 105 SER A C 1
ATOM 784 O O . SER A 1 105 ? -20.914 -12.074 6.230 1.00 55.91 105 SER A O 1
ATOM 786 N N . TRP A 1 106 ? -20.182 -13.122 4.385 1.00 67.69 106 TRP A N 1
ATOM 787 C CA . TRP A 1 106 ? -20.485 -14.464 4.868 1.00 67.69 106 TRP A CA 1
ATOM 788 C C . TRP A 1 106 ? -19.574 -14.877 6.036 1.00 67.69 106 TRP A C 1
ATOM 790 O O . TRP A 1 106 ? -20.061 -15.401 7.036 1.00 67.69 106 TRP A O 1
ATOM 800 N N . LEU A 1 107 ? -18.271 -14.577 5.969 1.00 55.75 107 LEU A N 1
ATOM 801 C CA . LEU A 1 107 ? -17.339 -14.820 7.078 1.00 55.75 107 LEU A CA 1
ATOM 802 C C . LEU A 1 107 ? -17.651 -13.958 8.311 1.00 55.75 107 LEU A C 1
ATOM 804 O O . LEU A 1 107 ? -17.573 -14.456 9.435 1.00 55.75 107 LEU A O 1
ATOM 808 N N . ALA A 1 108 ? -18.030 -12.693 8.119 1.00 55.72 108 ALA A N 1
ATOM 809 C CA . ALA A 1 108 ? -18.435 -11.818 9.218 1.00 55.72 108 ALA A CA 1
ATOM 810 C C . ALA A 1 108 ? -19.677 -12.360 9.948 1.00 55.72 108 ALA A C 1
ATOM 812 O O . ALA A 1 108 ? -19.701 -12.382 11.178 1.00 55.72 108 ALA A O 1
ATOM 813 N N . ALA A 1 109 ? -20.660 -12.878 9.202 1.00 60.25 109 ALA A N 1
ATOM 814 C CA . ALA A 1 109 ? -21.878 -13.455 9.768 1.00 60.25 109 ALA A CA 1
ATOM 815 C C . ALA A 1 109 ? -21.627 -14.732 10.593 1.00 60.25 109 ALA A C 1
ATOM 817 O O . ALA A 1 109 ? -22.353 -14.984 11.550 1.00 60.25 109 ALA A O 1
ATOM 818 N N . GLN A 1 110 ? -20.605 -15.524 10.247 1.00 63.19 110 GLN A N 1
ATOM 819 C CA . GLN A 1 110 ? -20.373 -16.836 10.867 1.00 63.19 110 GLN A CA 1
ATOM 820 C C . GLN A 1 110 ? -19.344 -16.837 12.009 1.00 63.19 110 GLN A C 1
ATOM 822 O O . GLN A 1 110 ? -19.378 -17.739 12.844 1.00 63.19 110 GLN A O 1
ATOM 827 N N . PHE A 1 111 ? -18.426 -15.861 12.072 1.00 59.03 111 PHE A N 1
ATOM 828 C CA . PHE A 1 111 ? -17.262 -15.919 12.979 1.00 59.03 111 PHE A CA 1
ATOM 829 C C . PHE A 1 111 ? -17.097 -14.712 13.929 1.00 59.03 111 PHE A C 1
ATOM 831 O O . PHE A 1 111 ? -16.055 -14.588 14.583 1.00 59.03 111 PHE A O 1
ATOM 838 N N . GLY A 1 112 ? -18.088 -13.818 14.038 1.00 68.88 112 GLY A N 1
ATOM 839 C CA . GLY A 1 112 ? -18.074 -12.697 14.994 1.00 68.88 112 GLY A CA 1
ATOM 840 C C . GLY A 1 112 ? -16.919 -11.707 14.765 1.00 68.88 112 GLY A C 1
ATOM 841 O O . GLY A 1 112 ? -16.561 -11.429 13.623 1.00 68.88 112 GLY A O 1
ATOM 842 N N . SER A 1 113 ? -16.290 -11.191 15.828 1.00 60.62 113 SER A N 1
ATOM 843 C CA . SER A 1 113 ? -15.220 -10.172 15.737 1.00 60.62 113 SER A CA 1
ATOM 844 C C . SER A 1 113 ? -13.981 -10.633 14.953 1.00 60.62 113 SER A C 1
ATOM 846 O O . SER A 1 113 ? -13.411 -9.873 14.169 1.00 60.62 113 SER A O 1
ATOM 848 N N . ARG A 1 114 ? -13.595 -11.910 15.074 1.00 65.12 114 ARG A N 1
ATOM 849 C CA . ARG A 1 114 ? -12.527 -12.502 14.246 1.00 65.12 114 ARG A CA 1
ATOM 850 C C . ARG A 1 114 ? -12.961 -12.616 12.783 1.00 65.12 114 ARG A C 1
ATOM 852 O O . ARG A 1 114 ? -12.164 -12.340 11.892 1.00 65.12 114 ARG A O 1
ATOM 859 N N . GLY A 1 115 ? -14.222 -12.972 12.538 1.00 64.56 115 GLY A N 1
ATOM 860 C CA . GLY A 1 115 ? -14.830 -12.985 11.205 1.00 64.56 115 GLY A CA 1
ATOM 861 C C . GLY A 1 115 ? -14.854 -11.614 10.540 1.00 64.56 115 GLY A C 1
ATOM 862 O O . GLY A 1 115 ? -14.542 -11.512 9.359 1.00 64.56 115 GLY A O 1
ATOM 863 N N . ALA A 1 116 ? -15.149 -10.561 11.304 1.00 66.44 116 ALA A N 1
ATOM 864 C CA . ALA A 1 116 ? -15.137 -9.183 10.826 1.00 66.44 116 ALA A CA 1
ATOM 865 C C . ALA A 1 116 ? -13.731 -8.743 10.384 1.00 66.44 116 ALA A C 1
ATOM 867 O O . ALA A 1 116 ? -13.581 -8.176 9.302 1.00 66.44 116 ALA A O 1
ATOM 868 N N . ALA A 1 117 ? -12.689 -9.078 11.154 1.00 67.19 117 ALA A N 1
ATOM 869 C CA . ALA A 1 117 ? -11.303 -8.797 10.772 1.00 67.19 117 ALA A CA 1
ATOM 870 C C . ALA A 1 117 ? -10.906 -9.516 9.465 1.00 67.19 117 ALA A C 1
ATOM 872 O O . ALA A 1 117 ? -10.397 -8.880 8.541 1.00 67.19 117 ALA A O 1
ATOM 873 N N . TRP A 1 118 ? -11.208 -10.815 9.335 1.00 68.44 118 TRP A N 1
ATOM 874 C CA . TRP A 1 118 ? -10.984 -11.560 8.086 1.00 68.44 118 TRP A CA 1
ATOM 875 C C . TRP A 1 118 ? -11.807 -11.006 6.918 1.00 68.44 118 TRP A C 1
ATOM 877 O O . TRP A 1 118 ? -11.303 -10.905 5.799 1.00 68.44 118 TRP A O 1
ATOM 887 N N . GLY A 1 119 ? -13.050 -10.599 7.179 1.00 67.94 119 GLY A N 1
ATOM 888 C CA . GLY A 1 119 ? -13.937 -9.973 6.206 1.00 67.94 119 GLY A CA 1
ATOM 889 C C . GLY A 1 119 ? -13.365 -8.669 5.658 1.00 67.94 119 GLY A C 1
ATOM 890 O O . GLY A 1 119 ? -13.345 -8.480 4.448 1.00 67.94 119 GLY A O 1
ATOM 891 N N . VAL A 1 120 ? -12.803 -7.810 6.510 1.00 70.75 120 VAL A N 1
ATOM 892 C CA . VAL A 1 120 ? -12.092 -6.596 6.077 1.00 70.75 120 VAL A CA 1
ATOM 893 C C . VAL A 1 120 ? -10.881 -6.942 5.208 1.00 70.75 120 VAL A C 1
ATOM 895 O O . VAL A 1 120 ? -10.700 -6.351 4.145 1.00 70.75 120 VAL A O 1
ATOM 898 N N . MET A 1 121 ? -10.053 -7.906 5.623 1.00 67.19 121 MET A N 1
ATOM 899 C CA . MET A 1 121 ? -8.851 -8.285 4.866 1.00 67.19 121 MET A CA 1
ATOM 900 C C . MET A 1 121 ? -9.199 -8.799 3.460 1.00 67.19 121 MET A C 1
ATOM 902 O O . MET A 1 121 ? -8.575 -8.393 2.473 1.00 67.19 121 MET A O 1
ATOM 906 N N . LEU A 1 122 ? -10.228 -9.648 3.367 1.00 66.31 122 LEU A N 1
ATOM 907 C CA . LEU A 1 122 ? -10.766 -10.162 2.106 1.00 66.31 122 LEU A CA 1
ATOM 908 C C . LEU A 1 122 ? -11.441 -9.056 1.289 1.00 66.31 122 LEU A C 1
ATOM 910 O O . LEU A 1 122 ? -11.189 -8.934 0.093 1.00 66.31 122 LEU A O 1
ATOM 914 N N . GLY A 1 123 ? -12.228 -8.196 1.933 1.00 65.69 123 GLY A N 1
ATOM 915 C CA . GLY A 1 123 ? -12.832 -7.018 1.318 1.00 65.69 123 GLY A CA 1
ATOM 916 C C . GLY A 1 123 ? -11.788 -6.070 0.731 1.00 65.69 123 GLY A C 1
ATOM 917 O O . GLY A 1 123 ? -12.027 -5.471 -0.311 1.00 65.69 123 GLY A O 1
ATOM 918 N N . GLY A 1 124 ? -10.588 -5.997 1.312 1.00 66.88 124 GLY A N 1
ATOM 919 C CA . GLY A 1 124 ? -9.515 -5.137 0.816 1.00 66.88 124 GLY A CA 1
ATOM 920 C C . GLY A 1 124 ? -8.952 -5.532 -0.553 1.00 66.88 124 GLY A C 1
ATOM 921 O O . GLY A 1 124 ? -8.358 -4.704 -1.240 1.00 66.88 124 GLY A O 1
ATOM 922 N N . PHE A 1 125 ? -9.148 -6.777 -0.984 1.00 64.56 125 PHE A N 1
ATOM 923 C CA . PHE A 1 125 ? -8.830 -7.197 -2.353 1.00 64.56 125 PHE A CA 1
ATOM 924 C C . PHE A 1 125 ? -9.877 -6.709 -3.369 1.00 64.56 125 PHE A C 1
ATOM 926 O O . PHE A 1 125 ? -9.559 -6.557 -4.548 1.00 64.56 125 PHE A O 1
ATOM 933 N N . ALA A 1 126 ? -11.112 -6.483 -2.917 1.00 65.62 126 ALA A N 1
ATOM 934 C CA . ALA A 1 126 ? -12.202 -5.941 -3.711 1.00 65.62 126 ALA A CA 1
ATOM 935 C C . ALA A 1 126 ? -12.091 -4.408 -3.764 1.00 65.62 126 ALA A C 1
ATOM 937 O O . ALA A 1 126 ? -11.891 -3.810 -4.819 1.00 65.62 126 ALA A O 1
ATOM 938 N N . ASP A 1 127 ? -12.128 -3.777 -2.596 1.00 74.19 127 ASP A N 1
ATOM 939 C CA . ASP A 1 127 ? -11.843 -2.362 -2.433 1.00 74.19 127 ASP A CA 1
ATOM 940 C C . ASP A 1 127 ? -11.157 -2.107 -1.090 1.00 74.19 127 ASP A C 1
ATOM 942 O O . ASP A 1 127 ? -11.775 -2.116 -0.022 1.00 74.19 127 ASP A O 1
ATOM 946 N N . ALA A 1 128 ? -9.857 -1.832 -1.164 1.00 79.75 128 ALA A N 1
ATOM 947 C CA . ALA A 1 128 ? -9.041 -1.499 -0.007 1.00 79.75 128 ALA A CA 1
ATOM 948 C C . ALA A 1 128 ? -9.566 -0.278 0.751 1.00 79.75 128 ALA A C 1
ATOM 950 O O . ALA A 1 128 ? -9.480 -0.258 1.973 1.00 79.75 128 ALA A O 1
ATOM 951 N N . HIS A 1 129 ? -10.136 0.717 0.069 1.00 82.19 129 HIS A N 1
ATOM 952 C CA . HIS A 1 129 ? -10.617 1.923 0.737 1.00 82.19 129 HIS A CA 1
ATOM 953 C C . HIS A 1 129 ? -11.864 1.606 1.555 1.00 82.19 129 HIS A C 1
ATOM 955 O O . HIS A 1 129 ? -11.848 1.792 2.767 1.00 82.19 129 HIS A O 1
ATOM 961 N N . SER A 1 130 ? -12.905 1.032 0.949 1.00 80.38 130 SER A N 1
ATOM 962 C CA . SER A 1 130 ? -14.098 0.631 1.707 1.00 80.38 130 SER A CA 1
ATOM 963 C C . SER A 1 130 ? -13.763 -0.317 2.868 1.00 80.38 130 SER A C 1
ATOM 965 O O . SER A 1 130 ? -14.304 -0.152 3.960 1.00 80.38 130 SER A O 1
ATOM 967 N N . ALA A 1 131 ? -12.815 -1.244 2.687 1.00 81.94 131 ALA A N 1
ATOM 968 C CA . ALA A 1 131 ? -12.348 -2.123 3.760 1.00 81.94 131 ALA A CA 1
ATOM 969 C C . ALA A 1 131 ? -11.678 -1.360 4.919 1.00 81.94 131 ALA A C 1
ATOM 971 O O . ALA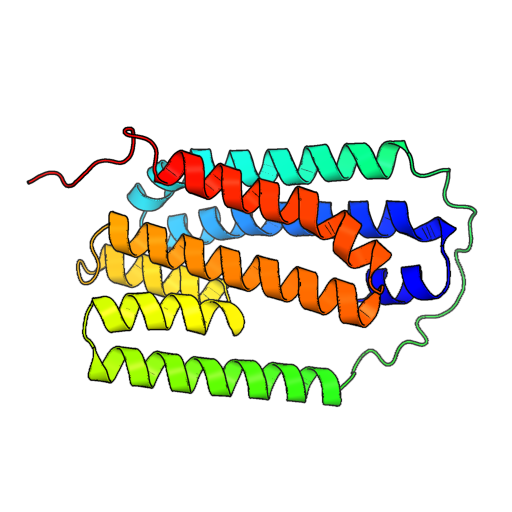 A 1 131 ? -11.985 -1.606 6.084 1.00 81.94 131 ALA A O 1
ATOM 972 N N . ILE A 1 132 ? -10.806 -0.397 4.613 1.00 86.31 132 ILE A N 1
ATOM 973 C CA . ILE A 1 132 ? -10.160 0.470 5.608 1.00 86.31 132 ILE A CA 1
ATOM 974 C C . ILE A 1 132 ? -11.201 1.301 6.371 1.00 86.31 132 ILE A C 1
ATOM 976 O O . ILE A 1 132 ? -11.133 1.374 7.598 1.00 86.31 132 ILE A O 1
ATOM 980 N N . ALA A 1 133 ? -12.176 1.898 5.672 1.00 85.00 133 ALA A N 1
ATOM 981 C CA . ALA A 1 133 ? -13.266 2.635 6.315 1.00 85.00 133 ALA A CA 1
ATOM 982 C C . ALA A 1 133 ? -14.057 1.723 7.250 1.00 85.00 133 ALA A C 1
ATOM 984 O O . ALA A 1 133 ? -14.277 2.088 8.399 1.00 85.00 133 ALA A O 1
ATOM 985 N N . SER A 1 134 ? -14.424 0.528 6.779 1.00 83.75 134 SER A N 1
ATOM 986 C CA . SER A 1 134 ? -15.161 -0.456 7.570 1.00 83.75 134 SER A CA 1
ATOM 987 C C . SER A 1 134 ? -14.412 -0.824 8.852 1.00 83.75 134 SER A C 1
ATOM 989 O O . SER A 1 134 ? -15.003 -0.821 9.930 1.00 83.75 134 SER A O 1
ATOM 991 N N . ALA A 1 135 ? -13.109 -1.096 8.763 1.00 86.38 135 ALA A N 1
ATOM 992 C CA . ALA A 1 135 ? -12.283 -1.406 9.927 1.00 86.38 135 ALA A CA 1
ATOM 993 C C . ALA A 1 135 ? -12.259 -0.250 10.933 1.00 86.38 135 ALA A C 1
ATOM 995 O O . ALA A 1 135 ? -12.484 -0.457 12.121 1.00 86.38 135 ALA A O 1
ATOM 996 N N . ALA A 1 136 ? -12.044 0.974 10.449 1.00 86.88 136 ALA A N 1
ATOM 997 C CA . ALA A 1 136 ? -12.023 2.164 11.289 1.00 86.88 136 ALA A CA 1
ATOM 998 C C . ALA A 1 136 ? -13.387 2.431 11.948 1.00 86.88 136 ALA A C 1
ATOM 1000 O O . ALA A 1 136 ? -13.442 2.782 13.124 1.00 86.88 136 ALA A O 1
ATOM 1001 N N . THR A 1 137 ? -14.498 2.219 11.232 1.00 85.00 137 THR A N 1
ATOM 1002 C CA . THR A 1 137 ? -15.842 2.362 11.811 1.00 85.00 137 THR A CA 1
ATOM 1003 C C . THR A 1 137 ? -16.136 1.315 12.879 1.00 85.00 137 THR A C 1
ATOM 1005 O O . THR A 1 137 ? -16.764 1.657 13.876 1.00 85.00 137 THR A O 1
ATOM 1008 N N . LEU A 1 138 ? -15.659 0.077 12.703 1.00 84.12 138 LEU A N 1
ATOM 1009 C CA . LEU A 1 138 ? -15.816 -0.999 13.687 1.00 84.12 138 LEU A CA 1
ATOM 1010 C C . LEU A 1 138 ? -14.991 -0.737 14.953 1.00 84.12 138 LEU A C 1
ATOM 1012 O 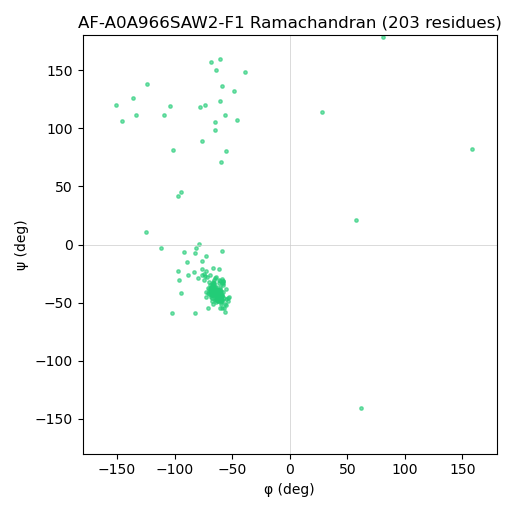O . LEU A 1 138 ? -15.472 -0.994 16.054 1.00 84.12 138 LEU A O 1
ATOM 1016 N N . VAL A 1 139 ? -13.786 -0.172 14.813 1.00 87.44 139 VAL A N 1
ATOM 1017 C CA . VAL A 1 139 ? -12.984 0.283 15.963 1.00 87.44 139 VAL A CA 1
ATOM 1018 C C . VAL A 1 139 ? -13.699 1.400 16.713 1.00 87.44 139 VAL A C 1
ATOM 1020 O O . VAL A 1 139 ? -13.863 1.321 17.926 1.00 87.44 139 VAL A O 1
ATOM 1023 N N . ARG A 1 140 ? -14.204 2.407 15.993 1.00 88.25 140 ARG A N 1
ATOM 1024 C CA . ARG A 1 140 ? -14.950 3.521 16.593 1.00 88.25 140 ARG A CA 1
ATOM 1025 C C . ARG A 1 140 ? -16.228 3.067 17.307 1.00 88.25 140 ARG A C 1
ATOM 1027 O O . ARG A 1 140 ? -16.628 3.674 18.293 1.00 88.25 140 ARG A O 1
ATOM 1034 N N . ALA A 1 141 ? -16.880 2.020 16.803 1.00 86.44 141 ALA A N 1
ATOM 1035 C CA . ALA A 1 141 ? -18.058 1.412 17.422 1.00 86.44 141 ALA A CA 1
ATOM 1036 C C . ALA A 1 141 ? -17.719 0.483 18.608 1.00 86.44 141 ALA A C 1
ATOM 1038 O O . ALA A 1 141 ? -18.631 -0.094 19.192 1.00 86.44 141 ALA A O 1
ATOM 1039 N N . ALA A 1 142 ? -16.434 0.329 18.956 1.00 85.19 142 ALA A N 1
ATOM 1040 C CA . ALA A 1 142 ? -15.929 -0.627 19.944 1.00 85.19 142 ALA A CA 1
ATOM 1041 C C . ALA A 1 142 ? -16.290 -2.100 19.644 1.00 85.19 142 ALA A C 1
ATOM 1043 O O . ALA A 1 142 ? -16.254 -2.951 20.530 1.00 85.19 142 ALA A O 1
ATOM 1044 N N . GLU A 1 143 ? -16.603 -2.420 18.383 1.00 81.31 143 GLU A N 1
ATOM 1045 C CA . GLU A 1 143 ? -16.844 -3.793 17.913 1.00 81.31 143 GLU A CA 1
ATOM 1046 C C . GLU A 1 143 ? -15.533 -4.525 17.578 1.00 81.31 143 GLU A C 1
ATOM 1048 O O . GLU A 1 143 ? -15.467 -5.757 17.603 1.00 81.31 143 GLU A O 1
ATOM 1053 N N . LEU A 1 144 ? -14.476 -3.761 17.283 1.00 81.00 144 LEU A N 1
ATOM 1054 C CA . LEU A 1 144 ? -13.101 -4.235 17.163 1.00 81.00 144 LEU A CA 1
ATOM 1055 C C . LEU A 1 144 ? -12.202 -3.440 18.106 1.00 81.00 144 LEU A C 1
ATOM 1057 O O . LEU A 1 144 ? -12.289 -2.216 18.172 1.00 81.00 144 LEU A O 1
ATOM 1061 N N . ASP A 1 145 ? -11.284 -4.118 18.790 1.00 84.62 145 ASP A N 1
ATOM 1062 C CA . ASP A 1 145 ? -10.228 -3.418 19.513 1.00 84.62 145 ASP A CA 1
ATOM 1063 C C . ASP A 1 145 ? -9.252 -2.741 18.530 1.00 84.62 145 ASP A C 1
ATOM 1065 O O . ASP A 1 145 ? -9.111 -3.146 17.369 1.00 84.62 145 ASP A O 1
ATOM 1069 N N . ALA A 1 146 ? -8.545 -1.712 19.002 1.00 84.31 146 ALA A N 1
ATOM 1070 C CA . ALA A 1 146 ? -7.649 -0.915 18.168 1.00 84.31 146 ALA A CA 1
ATOM 1071 C C . ALA A 1 146 ? -6.526 -1.743 17.513 1.00 84.31 146 ALA A C 1
ATOM 1073 O O . ALA A 1 146 ? -6.129 -1.451 16.383 1.00 84.31 146 ALA A O 1
ATOM 1074 N N . SER A 1 147 ? -6.024 -2.788 18.184 1.00 84.19 147 SER A N 1
ATOM 1075 C CA . SER A 1 147 ? -4.958 -3.641 17.646 1.00 84.19 147 SER A CA 1
ATOM 1076 C C . SER A 1 147 ? -5.471 -4.544 16.522 1.00 84.19 147 SER A C 1
ATOM 1078 O O . SER A 1 147 ? -4.874 -4.592 15.444 1.00 84.19 147 SER A O 1
ATOM 1080 N N . THR A 1 148 ? -6.633 -5.175 16.711 1.00 82.69 148 THR A N 1
ATOM 1081 C CA . THR A 1 148 ? -7.282 -5.994 15.682 1.00 82.69 148 THR A CA 1
ATOM 1082 C C . THR A 1 148 ? -7.706 -5.138 14.489 1.00 82.69 148 THR A C 1
ATOM 1084 O O . THR A 1 148 ? -7.498 -5.534 13.341 1.00 82.69 148 THR A O 1
ATOM 1087 N N . GLY A 1 149 ? -8.228 -3.933 14.730 1.00 85.94 149 GLY A N 1
ATOM 1088 C CA . GLY A 1 149 ? -8.551 -2.974 13.675 1.00 85.94 149 GLY A CA 1
ATOM 1089 C C . GLY A 1 149 ? -7.327 -2.540 12.865 1.00 85.94 149 GLY A C 1
ATOM 1090 O O . GLY A 1 149 ? -7.381 -2.508 11.634 1.00 85.94 149 GLY A O 1
ATOM 1091 N N . ALA A 1 150 ? -6.194 -2.277 13.522 1.00 88.44 150 ALA A N 1
ATOM 1092 C CA . ALA A 1 150 ? -4.952 -1.939 12.832 1.00 88.44 150 ALA A CA 1
ATOM 1093 C C . ALA A 1 150 ? -4.421 -3.097 11.974 1.00 88.44 150 ALA A C 1
ATOM 1095 O O . ALA A 1 150 ? -4.016 -2.874 10.831 1.00 88.44 150 ALA A O 1
ATOM 1096 N N . LEU A 1 151 ? -4.487 -4.337 12.470 1.00 86.75 151 LEU A N 1
ATOM 1097 C CA . LEU A 1 151 ? -4.154 -5.526 11.680 1.00 86.75 151 LEU A CA 1
ATOM 1098 C C . LEU A 1 151 ? -5.092 -5.694 10.477 1.00 86.75 151 LEU A C 1
ATOM 1100 O O . LEU A 1 151 ? -4.632 -6.025 9.384 1.00 86.75 151 LEU A O 1
ATOM 1104 N N . ALA A 1 152 ? -6.385 -5.413 10.642 1.00 83.56 152 ALA A N 1
ATOM 1105 C CA . ALA A 1 152 ? -7.359 -5.471 9.557 1.00 83.56 152 ALA A CA 1
ATOM 1106 C C . ALA A 1 152 ? -7.064 -4.423 8.462 1.00 83.56 152 ALA A C 1
ATOM 1108 O O . ALA A 1 152 ? -7.054 -4.758 7.275 1.00 83.56 152 ALA A O 1
ATOM 1109 N N . ILE A 1 153 ? -6.724 -3.185 8.844 1.00 90.06 153 ILE A N 1
ATOM 1110 C CA . ILE A 1 153 ? -6.278 -2.123 7.921 1.00 90.06 153 ILE A CA 1
ATOM 1111 C C . ILE A 1 153 ? -4.963 -2.519 7.226 1.00 90.06 153 ILE A C 1
ATOM 1113 O O . ILE A 1 153 ? -4.849 -2.387 6.005 1.00 90.06 153 ILE A O 1
ATOM 1117 N N . LEU A 1 154 ? -3.980 -3.055 7.961 1.00 89.62 154 LEU A N 1
ATOM 1118 C CA . LEU A 1 154 ? -2.731 -3.576 7.387 1.00 89.62 154 LEU A CA 1
ATOM 1119 C C . LEU A 1 154 ? -2.979 -4.682 6.361 1.00 89.62 154 LEU A C 1
ATOM 1121 O O . LEU A 1 154 ? -2.318 -4.719 5.321 1.00 89.62 154 LEU A O 1
ATOM 1125 N N . GLY A 1 155 ? -3.926 -5.575 6.643 1.00 83.88 155 GLY A N 1
ATOM 1126 C CA . GLY A 1 155 ? -4.345 -6.614 5.715 1.00 83.88 155 GLY A CA 1
ATOM 1127 C C . GLY A 1 155 ? -5.000 -6.037 4.464 1.00 83.88 155 GLY A C 1
ATOM 1128 O O . GLY A 1 155 ? -4.630 -6.422 3.360 1.00 83.88 155 GLY A O 1
ATOM 1129 N N . ALA A 1 156 ? -5.879 -5.041 4.600 1.00 85.06 156 ALA A N 1
ATOM 1130 C CA . ALA A 1 156 ? -6.455 -4.345 3.448 1.00 85.06 156 ALA A CA 1
ATOM 1131 C C . ALA A 1 156 ? -5.379 -3.657 2.578 1.00 85.06 156 ALA A C 1
ATOM 1133 O O . ALA A 1 156 ? -5.427 -3.716 1.345 1.00 85.06 156 ALA A O 1
ATOM 1134 N N . LEU A 1 157 ? -4.348 -3.067 3.195 1.00 87.56 157 LEU A N 1
ATOM 1135 C CA . LEU A 1 157 ? -3.187 -2.509 2.488 1.00 87.56 157 LEU A CA 1
ATOM 1136 C C . LEU A 1 157 ? -2.315 -3.590 1.822 1.00 87.56 157 LEU A C 1
ATOM 1138 O O . LEU A 1 157 ? -1.764 -3.348 0.739 1.00 87.56 157 LEU A O 1
ATOM 1142 N N . ALA A 1 158 ? -2.198 -4.776 2.430 1.00 85.94 158 ALA A N 1
ATOM 1143 C CA . ALA A 1 158 ? -1.524 -5.931 1.833 1.00 85.94 158 ALA A CA 1
ATOM 1144 C C . ALA A 1 158 ? -2.251 -6.371 0.557 1.00 85.94 158 ALA A C 1
ATOM 1146 O O . ALA A 1 158 ? -1.624 -6.527 -0.492 1.00 85.94 158 ALA A O 1
ATOM 1147 N N . SER A 1 159 ? -3.579 -6.476 0.620 1.00 79.69 159 SER A N 1
ATOM 1148 C CA . SER A 1 159 ? -4.441 -6.808 -0.515 1.00 79.69 159 SER A CA 1
ATOM 1149 C C . SER A 1 159 ? -4.291 -5.795 -1.656 1.00 79.69 159 SER A C 1
ATOM 1151 O O . SER A 1 159 ? -4.079 -6.183 -2.807 1.00 79.69 159 SER A O 1
ATOM 1153 N N . ASN A 1 160 ? -4.273 -4.491 -1.347 1.00 86.50 160 ASN A N 1
ATOM 1154 C CA . ASN A 1 160 ? -3.992 -3.436 -2.331 1.00 86.50 160 ASN A CA 1
ATOM 1155 C C . ASN A 1 160 ? -2.608 -3.595 -2.983 1.00 86.50 160 ASN A C 1
ATOM 1157 O O . ASN A 1 160 ? -2.455 -3.467 -4.199 1.00 86.50 160 ASN A O 1
ATOM 1161 N N . THR A 1 161 ? -1.587 -3.893 -2.180 1.00 84.00 161 THR A N 1
ATOM 1162 C CA . THR A 1 161 ? -0.223 -4.128 -2.670 1.00 84.00 161 THR A CA 1
ATOM 1163 C C . THR A 1 161 ? -0.173 -5.328 -3.608 1.00 84.00 161 THR A C 1
ATOM 1165 O O . THR A 1 161 ? 0.370 -5.232 -4.710 1.00 84.00 161 THR A O 1
ATOM 1168 N N . LEU A 1 162 ? -0.798 -6.438 -3.219 1.00 81.00 162 LEU A N 1
ATOM 1169 C CA . LEU A 1 162 ? -0.857 -7.646 -4.029 1.00 81.00 162 LEU A CA 1
ATOM 1170 C C . LEU A 1 162 ? -1.593 -7.395 -5.351 1.00 81.00 162 LEU A C 1
ATOM 1172 O O . LEU A 1 162 ? -1.095 -7.780 -6.408 1.00 81.00 162 LEU A O 1
ATOM 1176 N N . MET A 1 163 ? -2.706 -6.659 -5.324 1.00 78.81 163 MET A N 1
ATOM 1177 C CA . MET A 1 163 ? -3.447 -6.292 -6.532 1.00 78.81 163 MET A CA 1
ATOM 1178 C C . MET A 1 163 ? -2.618 -5.405 -7.474 1.00 78.81 163 MET A C 1
ATOM 1180 O O . MET A 1 163 ? -2.608 -5.624 -8.689 1.00 78.81 163 MET A O 1
ATOM 1184 N N . LYS A 1 164 ? -1.835 -4.455 -6.939 1.00 81.50 164 LYS A N 1
ATOM 1185 C CA . LYS A 1 164 ? -0.879 -3.662 -7.734 1.00 81.50 164 LYS A CA 1
ATOM 1186 C C . LYS A 1 164 ? 0.175 -4.545 -8.405 1.00 81.50 164 LYS A C 1
ATOM 1188 O O . LYS A 1 164 ? 0.485 -4.318 -9.575 1.00 81.50 164 LYS A O 1
ATOM 1193 N N . LEU A 1 165 ? 0.696 -5.557 -7.708 1.00 80.75 165 LEU A N 1
ATOM 1194 C CA . LEU A 1 165 ? 1.688 -6.491 -8.254 1.00 80.75 165 LEU A CA 1
ATOM 1195 C C . LEU A 1 165 ? 1.104 -7.420 -9.316 1.00 80.75 165 LEU 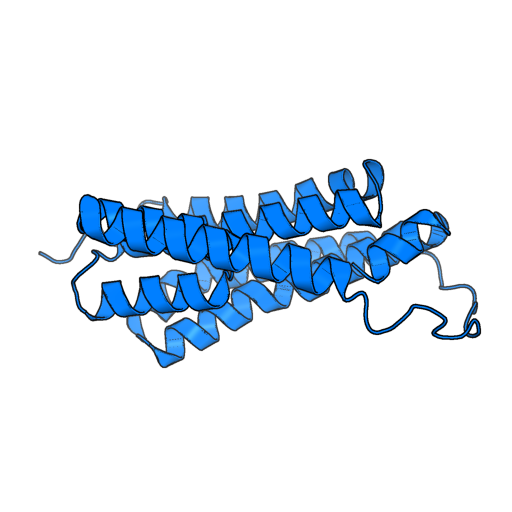A C 1
ATOM 1197 O O . LEU A 1 165 ? 1.722 -7.598 -10.367 1.00 80.75 165 LEU A O 1
ATOM 1201 N N . LEU A 1 166 ? -0.098 -7.952 -9.092 1.00 74.44 166 LEU A N 1
ATOM 1202 C CA . LEU A 1 166 ? -0.823 -8.750 -10.082 1.00 74.44 166 LEU A CA 1
ATOM 1203 C C . LEU A 1 166 ? -1.078 -7.936 -11.352 1.00 74.44 166 LEU A C 1
ATOM 1205 O O . LEU A 1 166 ? -0.784 -8.391 -12.458 1.00 74.44 166 LEU A O 1
ATOM 1209 N N . LEU A 1 167 ? -1.543 -6.694 -11.203 1.00 74.88 167 LEU A N 1
ATOM 1210 C CA . LEU A 1 167 ? -1.791 -5.809 -12.335 1.00 74.88 167 LEU A CA 1
ATOM 1211 C C . LEU A 1 167 ? -0.493 -5.417 -13.050 1.00 74.88 167 LEU A C 1
ATOM 1213 O O . LEU A 1 167 ? -0.459 -5.360 -14.281 1.00 74.88 167 LEU A O 1
ATOM 1217 N N . ALA A 1 168 ? 0.587 -5.168 -12.307 1.00 76.56 168 ALA A N 1
ATOM 1218 C CA . ALA A 1 168 ? 1.909 -4.911 -12.869 1.00 76.56 168 ALA A CA 1
ATOM 1219 C C . ALA A 1 168 ? 2.418 -6.116 -13.672 1.00 76.56 168 ALA A C 1
ATOM 1221 O O . ALA A 1 168 ? 2.902 -5.943 -14.789 1.00 76.56 168 ALA A O 1
ATOM 1222 N N . PHE A 1 169 ? 2.245 -7.333 -13.156 1.00 73.06 169 PHE A N 1
ATOM 1223 C CA . PHE A 1 169 ? 2.609 -8.562 -13.855 1.00 73.06 169 PHE A CA 1
ATOM 1224 C C . PHE A 1 169 ? 1.785 -8.750 -15.131 1.00 73.06 169 PHE A C 1
ATOM 1226 O O . PHE A 1 169 ? 2.357 -8.953 -16.200 1.00 73.06 169 PHE A O 1
ATOM 1233 N N . ALA A 1 170 ? 0.459 -8.616 -15.042 1.00 68.44 170 ALA A N 1
ATOM 1234 C CA . ALA A 1 170 ? -0.445 -8.805 -16.174 1.00 68.44 170 ALA A CA 1
ATOM 1235 C C . ALA A 1 170 ? -0.220 -7.774 -17.294 1.00 68.44 170 ALA A C 1
ATOM 1237 O O . ALA A 1 170 ? -0.318 -8.098 -18.478 1.00 68.44 170 ALA A O 1
ATOM 1238 N N . THR A 1 171 ? 0.101 -6.526 -16.937 1.00 71.12 171 THR A N 1
ATOM 1239 C CA . THR A 1 171 ? 0.231 -5.436 -17.917 1.00 71.12 171 THR A CA 1
ATOM 1240 C C . THR A 1 171 ? 1.662 -5.219 -18.407 1.00 71.12 171 THR A C 1
ATOM 1242 O O . THR A 1 171 ? 1.854 -5.050 -19.608 1.00 71.12 171 THR A O 1
ATOM 1245 N N . GLY A 1 172 ? 2.661 -5.266 -17.518 1.00 68.06 172 GLY A N 1
ATOM 1246 C CA . GLY A 1 172 ? 4.073 -4.976 -17.816 1.00 68.06 172 GLY A CA 1
ATOM 1247 C C . GLY A 1 172 ? 5.031 -6.174 -17.738 1.00 68.06 172 GLY A C 1
ATOM 1248 O O . GLY A 1 172 ? 6.215 -6.027 -18.046 1.00 68.06 172 GLY A O 1
ATOM 1249 N N . GLY A 1 173 ? 4.553 -7.361 -17.350 1.00 77.50 173 GLY A N 1
ATOM 1250 C CA . GLY A 1 173 ? 5.334 -8.601 -17.296 1.00 77.50 173 GLY A CA 1
ATOM 1251 C C . GLY A 1 173 ? 6.215 -8.768 -16.049 1.00 77.50 173 GLY A C 1
ATOM 1252 O O . GLY A 1 173 ? 6.314 -7.894 -15.187 1.00 77.50 173 GLY A O 1
ATOM 1253 N N . ARG A 1 174 ? 6.906 -9.919 -15.970 1.00 83.00 174 ARG A N 1
ATOM 1254 C CA . ARG A 1 174 ? 7.710 -10.357 -14.804 1.00 83.00 174 ARG A CA 1
ATOM 1255 C C . ARG A 1 174 ? 8.737 -9.334 -14.327 1.00 83.00 174 ARG A C 1
ATOM 1257 O O . ARG A 1 174 ? 8.847 -9.101 -13.131 1.00 83.00 174 ARG A O 1
ATOM 1264 N N . ARG A 1 175 ? 9.492 -8.728 -15.249 1.00 84.56 175 ARG A N 1
ATOM 1265 C CA . ARG A 1 175 ? 10.567 -7.779 -14.905 1.00 84.56 175 ARG A CA 1
ATOM 1266 C C . ARG A 1 175 ? 10.024 -6.476 -14.317 1.00 84.56 175 ARG A C 1
ATOM 1268 O O . ARG A 1 175 ? 10.608 -5.958 -13.374 1.00 84.56 175 ARG A O 1
ATOM 1275 N N . TYR A 1 176 ? 8.910 -5.970 -14.848 1.00 82.19 176 TYR A N 1
ATOM 1276 C CA . TYR A 1 176 ? 8.248 -4.781 -14.308 1.00 82.19 176 TYR A CA 1
ATOM 1277 C C . TYR A 1 176 ? 7.652 -5.066 -12.925 1.00 82.19 176 TYR A C 1
ATOM 1279 O O . TYR A 1 176 ? 7.895 -4.312 -11.988 1.00 82.19 176 TYR A O 1
ATOM 1287 N N . ALA A 1 177 ? 6.957 -6.198 -12.772 1.00 81.19 177 ALA A N 1
ATOM 1288 C CA . ALA A 1 177 ? 6.399 -6.614 -11.487 1.00 81.19 177 ALA A CA 1
ATOM 1289 C C . ALA A 1 177 ? 7.476 -6.825 -10.413 1.00 81.19 177 ALA A C 1
ATOM 1291 O O . ALA A 1 177 ? 7.317 -6.340 -9.299 1.00 81.19 177 ALA A O 1
ATOM 1292 N N . ALA A 1 178 ? 8.590 -7.486 -10.746 1.00 88.69 178 ALA A N 1
ATOM 1293 C CA . ALA A 1 178 ? 9.696 -7.704 -9.812 1.00 88.69 178 ALA A CA 1
ATOM 1294 C C . ALA A 1 178 ? 10.343 -6.386 -9.354 1.00 88.69 178 ALA A C 1
ATOM 1296 O O . ALA A 1 178 ? 10.640 -6.226 -8.174 1.00 88.69 178 ALA A O 1
ATOM 1297 N N . ALA A 1 179 ? 10.504 -5.421 -10.265 1.00 90.06 179 ALA A N 1
ATOM 1298 C CA . ALA A 1 179 ? 11.024 -4.099 -9.922 1.00 90.06 179 ALA A CA 1
ATOM 1299 C C . ALA A 1 179 ? 10.068 -3.302 -9.014 1.00 90.06 179 ALA A C 1
ATOM 1301 O O . ALA A 1 179 ? 10.526 -2.532 -8.174 1.00 90.06 179 ALA A O 1
ATOM 1302 N N . LEU A 1 180 ? 8.751 -3.503 -9.155 1.00 90.31 180 LEU A N 1
ATOM 1303 C CA . LEU A 1 180 ? 7.732 -2.886 -8.300 1.00 90.31 180 LEU A CA 1
ATOM 1304 C C . LEU A 1 180 ? 7.570 -3.600 -6.947 1.00 90.31 180 LEU A C 1
ATOM 1306 O O . LEU A 1 180 ? 7.203 -2.965 -5.962 1.00 90.31 180 LEU A O 1
ATOM 1310 N N . ALA A 1 181 ? 7.840 -4.907 -6.894 1.00 90.44 181 ALA A N 1
ATOM 1311 C CA . ALA A 1 181 ? 7.670 -5.733 -5.701 1.00 90.44 181 ALA A CA 1
ATOM 1312 C C . ALA A 1 181 ? 8.499 -5.227 -4.528 1.00 90.44 181 ALA A C 1
ATOM 1314 O O . ALA A 1 181 ? 7.955 -5.032 -3.448 1.00 90.44 181 ALA A O 1
ATOM 1315 N N . VAL A 1 182 ? 9.784 -4.953 -4.748 1.00 93.38 182 VAL A N 1
ATOM 1316 C CA . VAL A 1 182 ? 10.695 -4.510 -3.684 1.00 93.38 182 VAL A CA 1
ATOM 1317 C C . VAL A 1 182 ? 10.189 -3.243 -2.972 1.00 93.38 182 VAL A C 1
ATOM 1319 O O . VAL A 1 182 ? 9.965 -3.311 -1.764 1.00 93.38 182 VAL A O 1
ATOM 1322 N N . PRO A 1 183 ? 9.945 -2.108 -3.658 1.00 93.56 183 PRO A N 1
ATOM 1323 C CA . PRO A 1 183 ? 9.488 -0.892 -2.988 1.00 93.56 183 PRO A CA 1
ATOM 1324 C C . PRO A 1 183 ? 8.073 -1.011 -2.407 1.00 93.56 183 PRO A C 1
ATOM 1326 O O . PRO A 1 183 ? 7.823 -0.474 -1.332 1.00 93.56 183 PRO A O 1
ATOM 1329 N N . LEU A 1 184 ? 7.150 -1.729 -3.060 1.00 90.81 184 LEU A N 1
ATOM 1330 C CA . LEU A 1 184 ? 5.791 -1.898 -2.532 1.00 90.81 184 LEU A CA 1
ATOM 1331 C C . LEU A 1 184 ? 5.755 -2.778 -1.276 1.00 90.81 184 LEU A C 1
ATOM 1333 O O . LEU A 1 184 ? 5.050 -2.457 -0.321 1.00 90.81 184 LEU A O 1
ATOM 1337 N N . LEU A 1 185 ? 6.541 -3.857 -1.246 1.00 93.44 185 LEU A N 1
ATOM 1338 C CA . LEU A 1 185 ? 6.693 -4.680 -0.049 1.00 93.44 185 LEU A CA 1
ATOM 1339 C C . LEU A 1 185 ? 7.410 -3.907 1.058 1.00 93.44 185 LEU A C 1
ATOM 1341 O O . LEU A 1 185 ? 6.996 -3.995 2.207 1.00 93.44 185 LEU A O 1
ATOM 1345 N N . ALA A 1 186 ? 8.423 -3.101 0.728 1.00 94.56 186 ALA A N 1
ATOM 1346 C CA . ALA A 1 186 ? 9.097 -2.247 1.703 1.00 94.56 186 ALA A CA 1
ATOM 1347 C C . ALA A 1 186 ? 8.133 -1.241 2.354 1.00 94.56 186 ALA A C 1
ATOM 1349 O O . ALA A 1 186 ? 8.166 -1.082 3.571 1.00 94.56 186 ALA A O 1
ATOM 1350 N N . MET A 1 187 ? 7.234 -0.616 1.581 1.00 94.69 187 MET A N 1
ATOM 1351 C CA . MET A 1 187 ? 6.183 0.245 2.142 1.00 94.69 187 MET A CA 1
ATOM 1352 C C . MET A 1 187 ? 5.338 -0.512 3.171 1.00 94.69 187 MET A C 1
ATOM 1354 O O . MET A 1 187 ? 5.151 -0.034 4.287 1.00 94.69 187 MET A O 1
ATOM 1358 N N . TRP A 1 188 ? 4.835 -1.693 2.799 1.00 92.94 188 TRP A N 1
ATOM 1359 C CA . TRP A 1 188 ? 3.986 -2.493 3.679 1.00 92.94 188 TRP A CA 1
ATOM 1360 C C . TRP A 1 188 ? 4.732 -2.958 4.936 1.00 92.94 188 TRP A C 1
ATOM 1362 O O . TRP A 1 188 ? 4.211 -2.832 6.040 1.00 92.94 188 TRP A O 1
ATOM 1372 N N . LEU A 1 189 ? 5.975 -3.425 4.786 1.00 93.50 189 LEU A N 1
ATOM 1373 C CA . LEU A 1 189 ? 6.814 -3.891 5.891 1.00 93.50 189 LEU A CA 1
ATOM 1374 C C . LEU A 1 189 ? 7.145 -2.776 6.881 1.00 93.50 189 LEU A C 1
ATOM 1376 O O . LEU A 1 189 ? 7.117 -3.017 8.082 1.00 93.50 189 LEU A O 1
ATOM 1380 N N . VAL A 1 190 ? 7.433 -1.563 6.403 1.00 94.19 190 VAL A N 1
ATOM 1381 C CA . VAL A 1 190 ? 7.704 -0.419 7.285 1.00 94.19 190 VAL A CA 1
ATOM 1382 C C . VAL A 1 190 ? 6.463 -0.053 8.097 1.00 94.19 190 VAL A C 1
ATOM 1384 O O . VAL A 1 190 ? 6.573 0.168 9.300 1.00 94.19 190 VAL A O 1
ATOM 1387 N N . ALA A 1 191 ? 5.277 -0.051 7.481 1.00 91.88 191 ALA A N 1
ATOM 1388 C CA . ALA A 1 191 ? 4.035 0.153 8.222 1.00 91.88 191 ALA A CA 1
ATOM 1389 C C . ALA A 1 191 ? 3.801 -0.956 9.255 1.00 91.88 191 ALA A C 1
ATOM 1391 O O . ALA A 1 191 ? 3.531 -0.662 10.415 1.00 91.88 191 ALA A O 1
ATOM 1392 N N . ALA A 1 192 ? 3.956 -2.221 8.855 1.00 90.38 192 ALA A N 1
ATOM 1393 C CA . ALA A 1 192 ? 3.787 -3.365 9.744 1.00 90.38 192 ALA A CA 1
ATOM 1394 C C . ALA A 1 192 ? 4.759 -3.315 10.933 1.00 90.38 192 ALA A C 1
ATOM 1396 O O . ALA A 1 192 ? 4.346 -3.513 12.070 1.00 90.38 192 ALA A O 1
ATOM 1397 N N . ALA A 1 193 ? 6.029 -2.982 10.696 1.00 90.44 193 ALA A N 1
ATOM 1398 C CA . ALA A 1 193 ? 7.037 -2.875 11.746 1.00 90.44 193 ALA A CA 1
ATOM 1399 C C . ALA A 1 193 ? 6.703 -1.782 12.776 1.00 90.44 193 ALA A C 1
ATOM 1401 O O . ALA A 1 193 ? 6.862 -2.009 13.971 1.00 90.44 193 ALA A O 1
ATOM 1402 N N . LEU A 1 194 ? 6.204 -0.626 12.325 1.00 88.88 194 LEU A N 1
ATOM 1403 C CA . LEU A 1 194 ? 5.813 0.491 13.198 1.00 88.88 194 LEU A CA 1
ATOM 1404 C C . LEU A 1 194 ? 4.520 0.232 13.983 1.00 88.88 194 LEU A C 1
ATOM 1406 O O . LEU A 1 194 ? 4.284 0.858 15.012 1.00 88.88 194 LEU A O 1
ATOM 1410 N N . LEU A 1 195 ? 3.675 -0.672 13.489 1.00 83.81 195 LEU A N 1
ATOM 1411 C CA . LEU A 1 195 ? 2.431 -1.070 14.149 1.00 83.81 195 LEU A CA 1
ATOM 1412 C C . LEU A 1 195 ? 2.639 -2.232 15.128 1.00 83.81 195 LEU A C 1
ATOM 1414 O O . LEU A 1 195 ? 1.888 -2.363 16.087 1.00 83.81 195 LEU A O 1
ATOM 1418 N N . VAL A 1 196 ? 3.666 -3.057 14.906 1.00 76.06 196 VAL A N 1
ATOM 1419 C CA . VAL A 1 196 ? 4.064 -4.157 15.801 1.00 76.06 196 VAL A CA 1
ATOM 1420 C C . VAL A 1 196 ? 5.078 -3.694 16.859 1.00 76.06 196 VAL A C 1
ATOM 1422 O O . VAL A 1 196 ? 5.290 -4.391 17.852 1.00 76.06 196 VAL A O 1
ATOM 1425 N N . SER A 1 197 ? 5.712 -2.526 16.692 1.00 69.88 197 SER A N 1
ATOM 1426 C CA . SER A 1 197 ? 6.651 -2.010 17.689 1.00 69.88 197 SER A CA 1
ATOM 1427 C C . SER A 1 197 ? 5.957 -1.712 19.031 1.00 69.88 197 SER A C 1
ATOM 1429 O O . SER A 1 197 ? 4.791 -1.315 19.038 1.00 69.88 197 SER A O 1
ATOM 1431 N N . PRO A 1 198 ? 6.666 -1.822 20.177 1.00 54.59 198 PRO A N 1
ATOM 1432 C CA . PRO A 1 198 ? 6.095 -1.678 21.530 1.00 54.59 198 PRO A CA 1
ATOM 1433 C C . PRO A 1 198 ? 5.425 -0.325 21.829 1.00 54.59 198 PRO A C 1
ATOM 1435 O O . PRO A 1 198 ? 4.869 -0.133 22.903 1.00 54.59 198 PRO A O 1
ATOM 1438 N N . SER A 1 199 ? 5.515 0.629 20.903 1.00 54.00 199 SER A N 1
ATOM 1439 C CA . SER A 1 199 ? 4.846 1.928 20.926 1.00 54.00 199 SER A CA 1
ATOM 1440 C C . SER A 1 199 ? 3.339 1.858 20.662 1.00 54.00 199 SER A C 1
ATOM 1442 O O . SER A 1 199 ? 2.668 2.879 20.792 1.00 54.00 199 SER A O 1
ATOM 1444 N N . TRP A 1 200 ? 2.802 0.704 20.251 1.00 51.69 200 TRP A N 1
ATOM 1445 C CA . TRP A 1 200 ? 1.361 0.525 20.100 1.00 51.69 200 TRP A CA 1
ATOM 1446 C C . TRP A 1 200 ? 0.708 0.410 21.484 1.00 51.69 200 TRP A C 1
ATOM 1448 O O . TRP A 1 200 ? 1.064 -0.507 22.228 1.00 51.69 200 TRP A O 1
ATOM 1458 N N . PRO A 1 201 ? -0.230 1.298 21.867 1.00 50.06 201 PRO A N 1
ATOM 145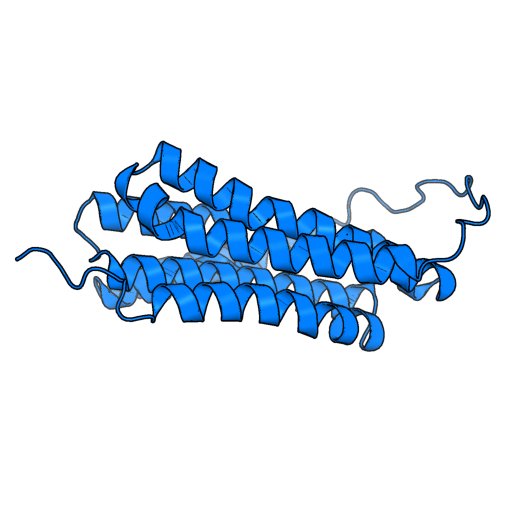9 C CA . PRO A 1 201 ? -0.892 1.186 23.155 1.00 50.06 201 PRO A CA 1
ATOM 1460 C C . PRO A 1 201 ? -1.716 -0.103 23.178 1.00 50.06 201 PRO A C 1
ATOM 1462 O O . PRO A 1 201 ? -2.772 -0.218 22.556 1.00 50.06 201 PRO A O 1
ATOM 1465 N N . THR A 1 202 ? -1.218 -1.100 23.903 1.00 49.12 202 THR A N 1
ATOM 1466 C CA . THR A 1 202 ? -2.030 -2.207 24.391 1.00 49.12 202 THR A CA 1
ATOM 1467 C C . THR A 1 202 ? -3.020 -1.602 25.379 1.00 49.12 202 THR A C 1
ATOM 1469 O O . THR A 1 202 ? -2.614 -1.285 26.488 1.00 49.12 202 THR A O 1
ATOM 1472 N N . ALA A 1 203 ? -4.247 -1.345 24.917 1.00 42.50 203 ALA A N 1
ATOM 1473 C CA . ALA A 1 203 ? -5.454 -0.997 25.675 1.00 42.50 203 ALA A CA 1
ATOM 1474 C C . ALA A 1 203 ? -5.252 -0.266 27.027 1.00 42.50 203 ALA A C 1
ATOM 1476 O O . ALA A 1 203 ? -4.801 -0.843 28.015 1.00 42.50 203 ALA A O 1
ATOM 1477 N N . VAL A 1 204 ? -5.696 0.993 27.098 1.00 40.28 204 VAL A N 1
ATOM 1478 C CA . VAL A 1 204 ? -6.107 1.596 28.381 1.00 40.28 204 VAL A CA 1
ATOM 1479 C C . VAL A 1 204 ? -7.254 0.726 28.948 1.00 40.28 204 VAL A C 1
ATOM 1481 O O . VAL A 1 204 ? -8.078 0.285 28.144 1.00 40.28 204 VAL A O 1
ATOM 1484 N N . PRO A 1 205 ? -7.243 0.408 30.261 1.00 38.38 205 PRO A N 1
ATOM 1485 C CA . PRO A 1 205 ? -7.969 -0.717 30.870 1.00 38.38 205 PRO A CA 1
ATOM 1486 C C . PRO A 1 205 ? -9.494 -0.661 30.777 1.00 38.38 205 PRO A C 1
ATOM 1488 O O . PRO A 1 205 ? -10.051 0.457 30.691 1.00 38.38 205 PRO A O 1
#

Solvent-accessible surface area (backbone atoms only — not comparable to full-atom values): 10435 Å² total; per-residue (Å²): 93,75,50,24,46,48,29,62,77,35,73,85,47,38,36,52,36,49,16,53,55,25,50,57,51,28,50,53,37,52,51,48,44,55,53,31,55,73,71,40,62,68,59,26,66,71,44,44,62,32,25,52,52,26,26,48,45,21,45,53,49,15,52,55,35,42,71,73,38,71,80,80,72,84,74,84,80,75,77,90,82,58,74,91,69,52,65,67,59,54,47,53,48,48,53,51,25,52,54,28,44,51,50,14,54,50,38,27,75,74,48,48,64,66,15,41,36,52,14,24,25,44,19,4,61,44,39,31,64,63,18,35,53,51,29,53,51,33,30,74,68,67,65,31,56,69,67,58,24,49,52,21,37,52,36,6,52,47,28,41,49,50,51,52,41,53,42,28,31,76,34,26,31,67,71,49,19,57,66,48,42,57,53,52,49,49,24,52,49,54,28,50,52,60,62,69,34,90,83,48,83,79,66,86,129

pLDDT: mean 75.41, std 16.16, range [38.38, 96.62]

Nearest PDB structures (foldseek):
  8jh0-assembly1_B  TM=3.170E-01  e=4.748E+00  Indibacter alkaliphilus
  8qai-assembly1_A  TM=2.443E-01  e=4.748E+00  synthetic construct
  7eib-assembly1_A  TM=2.188E-01  e=8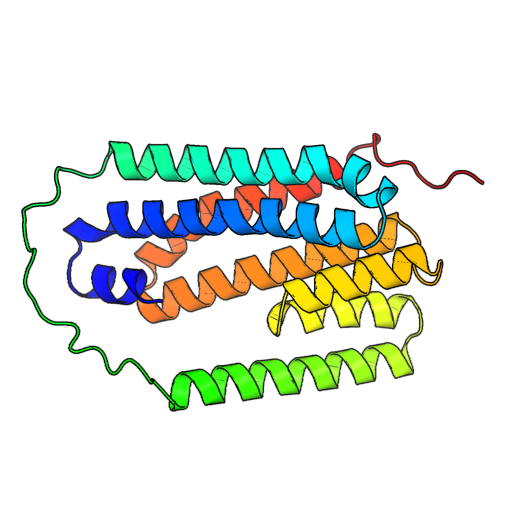.983E+00  Homo sapiens

Mean predicted aligned error: 10.48 Å

Sequence (205 aa):
AAMGTRCRHDTAMRQHAIGAALLSSVATPLQLLVMLAAIDRDLVVHWLLPSVSMALVAAASAGFWLRGAGSPQDHVRQTFEGRAFQPLQAIVFSVTVTSLLWAASWLAAQFGSRGAAWGVMLGGFADAHSAIASAATLVRAAELDASTGALAILGALASNTLMKLLLAFATGGRRYAAALAVPLLAMWLVAAALLVSPSWPTAVP

Foldseek 3Di:
DVQLQVCQVDVLCLLVSLLVLLQVQLVVLVLLLVLLVVQPPVLNVLSVVLSVLLNVLSNVLSCVSVVPRDPPPPPPDDDPPPPPDPVVVVVVLQVQLVVLLVVLVVQCVPPFLVSNLVSLLSNLLNPLSVSLNSLSNCCVVVSYPPLSSLSSNLSSLVSVLVNSLVVSCVNNNDVSSVSNNVSSVVSSVSSVCSSPPPPPDPDDD

Secondary structure (DSSP, 8-state):
-HHHHHHHH-GGGHHHHHHHHHHHHHHHHHHHHHHHHHH-HHHHHHHHHHHHHHHHHHHHHHHHHHHTSPP----------S-S--HHHHHHHHHHHHHHHHHHHHHHHHHHHHHHHHHHHHHHHHHHHHHHHHHHHHHHTTSS-HHHHHHHHHHHHHHHHHHHHHHHHHHHHHHHHHHHHHHHHHHHHHHHHHHHSTTS-----